Protein AF-A7YM09-F1 (afdb_monomer_lite)

Organism: NCBI:txid59202

Secondary structure (DSSP, 8-state):
-EEEE--TT--TT---EEEE-GGG-B--IIIIIHHHHHHHHH--PPPP-GGG---------HHHHHHHHHTTS-GGG--SEEEEEE-TTSTTHHHHHHHHHHHHHTT--EEEEEES-S--TT-TT----TTSGGGSHHHHHHHHHHT-SEEEEE-TTSS-EEEE-TT-PBPPHHHHHHHHHHHHHHHSTT-EEEE-SSS-HHHHHHHHHTT-EEEE--SSHHHHHHHHHHHT-SEEEETTTEEEETTTTTEE-S--

Sequence (256 aa):
GGIEVTASHNPMDYNGMKLVREGARPISGDTGLRDVQRLAEANDFPPVNDAARGSYRQITLRDAYIDHLLSYISVKNLTPLKLVVNSGNGAAGPVIDAIEARLKALGAPVEFIKIHNTPDGTFPNGIPNPLLPECRDDTRNAVIEHGADMGIAFDGDFDRCFLFDEKGQFIEGYYIVGLLAEAFLEKHPGAKIIHDPRLTWNTEAVVTAAGGTPVMSKTGHAFIKERMRLEDAVYGGEMSAHHYFRDFAYCDSGMI

Foldseek 3Di:
DDKDWAPFQDDLPDIDIFDADPLRAGCDPVNCVVVVVVCVVVVDDDPDDPVPDDDDDDDDCLVVVLVLLCVLDDLVPADQFEEEEEAQLADCLVSVVVNVVVSVVVVRNYHYDYDSRHRDSVRPVGFQDVVDVSNQVVQLVVLQVVLGQKYWYAGRHQLFIWIAGSNSHTDQLLLVLLVVLLSVCVVVPQFEEEEEDPDPPSNCVSQVVSRYHYDYWHDDLNTQLVVCVVRVGQWYGYSSRWIFGVSSSRHGGNSD

Structure (mmCIF, N/CA/C/O backbone):
data_AF-A7YM09-F1
#
_entry.id   AF-A7YM09-F1
#
loop_
_atom_site.group_PDB
_atom_site.id
_atom_site.type_symbol
_atom_site.label_atom_id
_atom_site.label_alt_id
_atom_site.label_comp_id
_atom_site.label_asym_id
_atom_site.label_entity_id
_atom_site.label_seq_id
_atom_site.pdbx_PDB_ins_code
_atom_site.Cartn_x
_atom_site.Cartn_y
_atom_site.Cartn_z
_atom_site.occupancy
_atom_site.B_iso_or_equiv
_atom_site.auth_seq_id
_atom_site.auth_comp_id
_atom_site.auth_asym_id
_atom_site.auth_atom_id
_atom_site.pdbx_PDB_model_num
ATOM 1 N N . GLY A 1 1 ? 1.946 -5.455 -20.027 1.00 94.94 1 GLY A N 1
ATOM 2 C CA . GLY A 1 1 ? 2.492 -5.466 -18.661 1.00 94.94 1 GLY A CA 1
ATOM 3 C C . GLY A 1 1 ? 2.661 -4.046 -18.174 1.00 94.94 1 GLY A C 1
ATOM 4 O O . GLY A 1 1 ? 2.128 -3.142 -18.808 1.00 94.94 1 GLY A O 1
ATOM 5 N N . GLY A 1 2 ? 3.396 -3.865 -17.086 1.00 96.44 2 GLY A N 1
ATOM 6 C CA . GLY A 1 2 ? 3.717 -2.572 -16.489 1.00 96.44 2 GLY A CA 1
ATOM 7 C C . GLY A 1 2 ? 5.084 -2.618 -15.815 1.00 96.44 2 GLY A C 1
ATOM 8 O O . GLY A 1 2 ? 5.574 -3.701 -15.485 1.00 96.44 2 GLY A O 1
ATOM 9 N N . ILE A 1 3 ? 5.698 -1.450 -15.657 1.00 97.25 3 ILE A N 1
ATOM 10 C CA . ILE A 1 3 ? 6.958 -1.267 -14.940 1.00 97.25 3 ILE A CA 1
ATOM 11 C C . ILE A 1 3 ? 6.770 -0.057 -14.034 1.00 97.25 3 ILE A C 1
ATOM 13 O O . ILE A 1 3 ? 6.455 1.020 -14.533 1.00 97.25 3 ILE A O 1
ATOM 17 N N . GLU A 1 4 ? 6.962 -0.249 -12.736 1.00 97.31 4 GLU A N 1
ATOM 18 C CA . GLU A 1 4 ? 7.050 0.838 -11.763 1.00 97.31 4 GLU A CA 1
ATOM 19 C C . GLU A 1 4 ? 8.524 1.150 -11.518 1.00 97.31 4 GLU A C 1
ATOM 21 O O . GLU A 1 4 ? 9.294 0.234 -11.222 1.00 97.31 4 GLU A O 1
ATOM 26 N N . VAL A 1 5 ? 8.927 2.412 -11.664 1.00 97.94 5 VAL A N 1
ATOM 27 C CA . VAL A 1 5 ? 10.302 2.861 -11.398 1.00 97.94 5 VAL A CA 1
ATOM 28 C C . VAL A 1 5 ? 10.336 3.463 -10.001 1.00 97.94 5 VAL A C 1
ATOM 30 O O . VAL A 1 5 ? 9.767 4.525 -9.770 1.00 97.94 5 VAL A O 1
ATOM 33 N N . THR A 1 6 ? 10.982 2.771 -9.070 1.00 97.44 6 THR A N 1
ATOM 34 C CA . THR A 1 6 ? 10.920 3.088 -7.642 1.00 97.44 6 THR A CA 1
ATOM 35 C C . THR A 1 6 ? 12.150 2.556 -6.912 1.00 97.44 6 THR A C 1
ATOM 37 O O . THR A 1 6 ? 12.620 1.446 -7.179 1.00 97.44 6 THR A O 1
ATOM 40 N N . ALA A 1 7 ? 12.655 3.336 -5.954 1.00 95.31 7 ALA A N 1
ATOM 41 C CA . ALA A 1 7 ? 13.650 2.889 -4.979 1.00 95.31 7 ALA A CA 1
ATOM 42 C C . ALA A 1 7 ? 13.005 2.273 -3.719 1.00 95.31 7 ALA A C 1
ATOM 44 O O . ALA A 1 7 ? 13.719 1.741 -2.871 1.00 95.31 7 ALA A O 1
ATOM 45 N N . SER A 1 8 ? 11.673 2.331 -3.599 1.00 91.56 8 SER A N 1
ATOM 46 C CA . SER A 1 8 ? 10.876 2.002 -2.414 1.00 91.56 8 SER A CA 1
ATOM 47 C C . SER A 1 8 ? 11.356 2.738 -1.160 1.00 91.56 8 SER A C 1
ATOM 49 O O . SER A 1 8 ? 10.924 3.855 -0.896 1.00 91.56 8 SER A O 1
ATOM 51 N N . HIS A 1 9 ? 12.294 2.148 -0.424 1.00 91.19 9 HIS A N 1
ATOM 52 C CA . HIS A 1 9 ? 12.880 2.684 0.807 1.00 91.19 9 HIS A CA 1
ATOM 53 C C . HIS A 1 9 ? 14.411 2.513 0.847 1.00 91.19 9 HIS A C 1
ATOM 55 O O . HIS A 1 9 ? 15.021 2.555 1.917 1.00 91.19 9 HIS A O 1
ATOM 61 N N . ASN A 1 10 ? 15.035 2.268 -0.310 1.00 92.88 10 ASN A N 1
ATOM 62 C CA . ASN A 1 10 ? 16.488 2.166 -0.432 1.00 92.88 10 ASN A CA 1
ATOM 63 C C . ASN A 1 10 ? 17.172 3.539 -0.275 1.00 92.88 10 ASN A C 1
ATOM 65 O O . ASN A 1 10 ? 16.515 4.566 -0.448 1.00 92.88 10 ASN A O 1
ATOM 69 N N . PRO A 1 11 ? 18.492 3.566 0.012 1.00 92.44 11 PRO A N 1
ATOM 70 C CA . PRO A 1 11 ? 19.272 4.798 0.138 1.00 92.44 11 PRO A CA 1
ATOM 71 C C . PRO A 1 11 ? 19.197 5.737 -1.079 1.00 92.44 11 PRO A C 1
ATOM 73 O O . PRO A 1 11 ? 18.859 5.324 -2.187 1.00 92.44 11 PRO A O 1
ATOM 76 N N . MET A 1 12 ? 19.581 7.002 -0.872 1.00 93.00 12 MET A N 1
ATOM 77 C CA . MET A 1 12 ? 19.479 8.098 -1.854 1.00 93.00 12 MET A CA 1
ATOM 78 C C . MET A 1 12 ? 20.132 7.826 -3.219 1.00 93.00 12 MET A C 1
ATOM 80 O O . MET A 1 12 ? 19.725 8.407 -4.221 1.00 93.00 12 MET A O 1
ATOM 84 N N . ASP A 1 13 ? 21.166 6.988 -3.266 1.00 95.25 13 ASP A N 1
ATOM 85 C CA . ASP A 1 13 ? 21.930 6.639 -4.467 1.00 95.25 13 ASP A CA 1
ATOM 86 C C . ASP A 1 13 ? 21.391 5.399 -5.208 1.00 95.25 13 ASP A C 1
ATOM 88 O O . ASP A 1 13 ? 21.999 4.943 -6.177 1.00 95.25 13 ASP A O 1
ATOM 92 N N . TYR A 1 14 ? 20.235 4.871 -4.794 1.00 96.38 14 TYR A N 1
ATOM 93 C CA . TYR A 1 14 ? 19.595 3.699 -5.390 1.00 96.38 14 TYR A CA 1
ATOM 94 C C . TYR A 1 14 ? 18.362 4.064 -6.220 1.00 96.38 14 TYR A C 1
ATOM 96 O O . TYR A 1 14 ? 17.667 5.050 -5.989 1.00 96.38 14 TYR A O 1
ATOM 104 N N . ASN A 1 15 ? 18.048 3.196 -7.181 1.00 97.44 15 ASN A N 1
ATOM 105 C CA . ASN A 1 15 ? 16.756 3.139 -7.858 1.00 97.44 15 ASN A CA 1
ATOM 106 C C . ASN A 1 15 ? 16.474 1.685 -8.272 1.00 97.44 15 ASN A C 1
ATOM 108 O O . ASN A 1 15 ? 17.335 0.813 -8.135 1.00 97.44 15 ASN A O 1
ATOM 112 N N . GLY A 1 16 ? 15.276 1.405 -8.767 1.00 96.31 16 GLY A N 1
ATOM 113 C CA . GLY A 1 16 ? 14.850 0.063 -9.122 1.00 96.31 16 GLY A CA 1
ATOM 114 C C . GLY A 1 16 ? 13.640 0.046 -10.044 1.00 96.31 16 GLY A C 1
ATOM 115 O O . GLY A 1 16 ? 13.076 1.076 -10.411 1.00 96.31 16 GLY A O 1
ATOM 116 N N . MET A 1 17 ? 13.259 -1.165 -10.446 1.00 96.75 17 MET A N 1
ATOM 117 C CA . MET A 1 17 ? 12.081 -1.410 -11.268 1.00 96.75 17 MET A CA 1
ATOM 118 C C . MET A 1 17 ? 11.294 -2.599 -10.716 1.00 96.75 17 MET A C 1
ATOM 120 O O . MET A 1 17 ? 11.871 -3.657 -10.460 1.00 96.75 17 MET A O 1
ATOM 124 N N . LYS A 1 18 ? 9.971 -2.458 -10.594 1.00 94.94 18 LYS A N 1
ATOM 125 C CA . LYS A 1 18 ? 9.035 -3.561 -10.317 1.00 94.94 18 LYS A CA 1
ATOM 126 C C . LYS A 1 18 ? 8.279 -3.886 -11.608 1.00 94.94 18 LYS A C 1
ATOM 128 O O . LYS A 1 18 ? 7.614 -3.018 -12.166 1.00 94.94 18 LYS A O 1
ATOM 133 N N . LEU A 1 19 ? 8.392 -5.119 -12.109 1.00 95.69 19 LEU A N 1
ATOM 134 C CA . LEU A 1 19 ? 7.850 -5.519 -13.414 1.00 95.69 19 LEU A CA 1
ATOM 135 C C . LEU A 1 19 ? 6.646 -6.458 -13.265 1.00 95.69 19 LEU A C 1
ATOM 137 O O . LEU A 1 19 ? 6.676 -7.420 -12.493 1.00 95.69 19 LEU A O 1
ATOM 141 N N . VAL A 1 20 ? 5.606 -6.221 -14.067 1.00 96.12 20 VAL A N 1
ATOM 142 C CA . VAL A 1 20 ? 4.401 -7.062 -14.124 1.00 96.12 20 VAL A CA 1
ATOM 143 C C . VAL A 1 20 ? 3.962 -7.357 -15.559 1.00 96.12 20 VAL A C 1
ATOM 145 O O . VAL A 1 20 ? 4.143 -6.549 -16.474 1.00 96.12 20 VAL A O 1
ATOM 148 N N . ARG A 1 21 ? 3.321 -8.510 -15.765 1.00 95.94 21 ARG A N 1
ATOM 149 C CA . ARG A 1 21 ? 2.673 -8.904 -17.029 1.00 95.94 21 ARG A CA 1
ATOM 150 C C . ARG A 1 21 ? 1.147 -8.740 -16.955 1.00 95.94 21 ARG A C 1
ATOM 152 O O . ARG A 1 21 ? 0.650 -7.924 -16.181 1.00 95.94 21 ARG A O 1
ATOM 159 N N . GLU A 1 22 ? 0.395 -9.414 -17.821 1.00 96.94 22 GLU A N 1
ATOM 160 C CA . GLU A 1 22 ? -1.071 -9.378 -17.837 1.00 96.94 22 GLU A CA 1
ATOM 161 C C . GLU A 1 22 ? -1.689 -9.674 -16.460 1.00 96.94 22 GLU A C 1
ATOM 163 O O . GLU A 1 22 ? -1.188 -10.500 -15.694 1.00 96.94 22 GLU A O 1
ATOM 168 N N . GLY A 1 23 ? -2.771 -8.963 -16.122 1.00 95.12 23 GLY A N 1
ATOM 169 C CA . GLY A 1 23 ? -3.442 -9.097 -14.823 1.00 95.12 23 GLY A CA 1
ATOM 170 C C . GLY A 1 23 ? -2.557 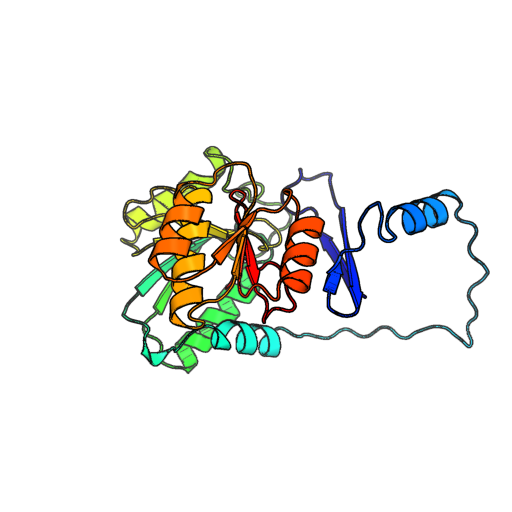-8.752 -13.620 1.00 95.12 23 GLY A C 1
ATOM 171 O O . GLY A 1 23 ? -2.751 -9.336 -12.554 1.00 95.12 23 GLY A O 1
ATOM 172 N N . ALA A 1 24 ? -1.556 -7.883 -13.818 1.00 95.75 24 ALA A N 1
ATOM 173 C CA . ALA A 1 24 ? -0.566 -7.478 -12.819 1.00 95.75 24 ALA A CA 1
ATOM 174 C C . ALA A 1 24 ? 0.192 -8.656 -12.169 1.00 95.75 24 ALA A C 1
ATOM 176 O O . ALA A 1 24 ? 0.646 -8.582 -11.026 1.00 95.75 24 ALA A O 1
ATOM 177 N N . ARG A 1 25 ? 0.338 -9.774 -12.893 1.00 95.81 25 ARG A N 1
ATOM 178 C CA . ARG A 1 25 ? 1.119 -10.922 -12.418 1.00 95.81 25 ARG A CA 1
ATOM 179 C C . ARG A 1 25 ? 2.605 -10.537 -12.338 1.00 95.81 25 ARG A C 1
ATOM 181 O O . ARG A 1 25 ? 3.106 -9.965 -13.310 1.00 95.81 25 ARG A O 1
ATOM 188 N N . PRO A 1 26 ? 3.310 -10.859 -11.241 1.00 93.94 26 PRO A N 1
ATOM 189 C CA . PRO A 1 26 ? 4.734 -10.561 -11.103 1.00 93.94 26 PRO A CA 1
ATOM 190 C C . PRO A 1 26 ? 5.575 -11.182 -12.221 1.00 93.94 26 PRO A C 1
ATOM 192 O O . PRO A 1 26 ? 5.283 -12.289 -12.680 1.00 93.94 26 PRO A O 1
ATOM 195 N N . ILE A 1 27 ? 6.621 -10.466 -12.632 1.00 94.12 27 ILE A N 1
ATOM 196 C CA . ILE A 1 27 ? 7.743 -11.018 -13.394 1.00 94.12 27 ILE A CA 1
ATOM 197 C C . ILE A 1 27 ? 8.912 -11.158 -12.414 1.00 94.12 27 ILE A C 1
ATOM 199 O O . ILE A 1 27 ? 9.551 -10.177 -12.040 1.00 94.12 27 ILE A O 1
ATOM 203 N N . SER A 1 28 ? 9.167 -12.384 -11.974 1.00 90.12 28 SER A N 1
ATOM 204 C CA . SER A 1 28 ? 10.188 -12.751 -10.987 1.00 90.12 28 SER A CA 1
ATOM 205 C C . SER A 1 28 ? 11.306 -13.574 -11.634 1.00 90.12 28 SER A C 1
ATOM 207 O O . SER A 1 28 ? 11.296 -13.821 -12.842 1.00 90.12 28 SER A O 1
ATOM 209 N N . GLY A 1 29 ? 12.303 -13.989 -10.845 1.00 89.62 29 GLY A N 1
ATOM 210 C CA . GLY A 1 29 ? 13.495 -14.681 -11.353 1.00 89.62 29 GLY A CA 1
ATOM 211 C C . GLY A 1 29 ? 13.193 -15.911 -12.218 1.00 89.62 29 GLY A C 1
ATOM 212 O O . GLY A 1 29 ? 13.846 -16.123 -13.233 1.00 89.62 29 GLY A O 1
ATOM 213 N N . ASP A 1 30 ? 12.188 -16.695 -11.850 1.00 87.44 30 ASP A N 1
ATOM 214 C CA . ASP A 1 30 ? 11.732 -17.912 -12.531 1.00 87.44 30 ASP A CA 1
ATOM 215 C C . ASP A 1 30 ? 10.579 -17.687 -13.526 1.00 87.44 30 ASP A C 1
ATOM 217 O O . ASP A 1 30 ? 10.191 -18.613 -14.232 1.00 87.44 30 ASP A O 1
ATOM 221 N N . THR A 1 31 ? 10.051 -16.465 -13.622 1.00 90.06 31 THR A N 1
ATOM 222 C CA . THR A 1 31 ? 8.872 -16.122 -14.441 1.00 90.06 31 THR A CA 1
ATOM 223 C C . THR A 1 31 ? 9.148 -15.025 -15.474 1.00 90.06 31 THR A C 1
ATOM 225 O O . THR A 1 31 ? 8.219 -14.422 -16.011 1.00 90.06 31 THR A O 1
ATOM 228 N N . GLY A 1 32 ? 10.427 -14.783 -15.780 1.00 94.50 32 GLY A N 1
ATOM 229 C CA . GLY A 1 32 ? 10.869 -13.965 -16.915 1.00 94.50 32 GLY A CA 1
ATOM 230 C C . GLY A 1 32 ? 11.923 -12.909 -16.584 1.00 94.50 32 GLY A C 1
ATOM 231 O O . GLY A 1 32 ? 12.570 -12.400 -17.494 1.00 94.50 32 GLY A O 1
ATOM 232 N N . LEU A 1 33 ? 12.174 -12.590 -15.308 1.00 95.62 33 LEU A N 1
ATOM 233 C CA . LEU A 1 33 ? 13.141 -11.540 -14.957 1.00 95.62 33 LEU A CA 1
ATOM 234 C C . LEU A 1 33 ? 14.576 -11.929 -15.344 1.00 95.62 33 LEU A C 1
ATOM 236 O O . LEU A 1 33 ? 15.330 -11.085 -15.818 1.00 95.62 33 LEU A O 1
ATOM 240 N N . ARG A 1 34 ? 14.937 -13.215 -15.227 1.00 96.69 34 ARG A N 1
ATOM 241 C CA . ARG A 1 34 ? 16.225 -13.728 -15.727 1.00 96.69 34 ARG A CA 1
ATOM 242 C C . ARG A 1 34 ? 16.338 -13.659 -17.249 1.00 96.69 34 ARG A C 1
ATOM 244 O O . ARG A 1 34 ? 17.439 -13.516 -17.764 1.00 96.69 34 ARG A O 1
ATOM 251 N N . ASP A 1 35 ? 15.229 -13.739 -17.978 1.00 96.00 35 ASP A N 1
ATOM 252 C CA . ASP A 1 35 ? 15.244 -13.586 -19.436 1.00 96.00 35 ASP A CA 1
ATOM 253 C C . ASP A 1 35 ? 15.480 -12.128 -19.823 1.00 96.00 35 ASP A C 1
ATOM 255 O O . ASP A 1 35 ? 16.323 -11.851 -20.673 1.00 96.00 35 ASP A O 1
ATOM 259 N N . VAL A 1 36 ? 14.811 -11.196 -19.135 1.00 95.56 36 VAL A N 1
ATOM 260 C CA . VAL A 1 36 ? 15.055 -9.752 -19.276 1.00 95.56 36 VAL A CA 1
ATOM 261 C C . VAL A 1 36 ? 16.511 -9.414 -18.952 1.00 95.56 36 VAL A C 1
ATOM 263 O O . VAL A 1 36 ? 17.145 -8.698 -19.723 1.00 95.56 36 VAL A O 1
ATOM 266 N N . GLN A 1 37 ? 17.061 -9.972 -17.868 1.00 96.88 37 GLN A N 1
ATOM 267 C CA . GLN A 1 37 ? 18.472 -9.817 -17.509 1.00 96.88 37 GLN A CA 1
ATOM 268 C C . GLN A 1 37 ? 19.390 -10.284 -18.645 1.00 96.88 37 GLN A C 1
ATOM 270 O O . GLN A 1 37 ? 20.219 -9.507 -19.107 1.00 96.88 37 GLN A O 1
ATOM 275 N N . ARG A 1 38 ? 19.210 -11.516 -19.144 1.00 97.06 38 ARG A N 1
ATOM 276 C CA . ARG A 1 38 ? 20.032 -12.060 -20.238 1.00 97.06 38 ARG A CA 1
ATOM 277 C C . ARG A 1 38 ? 19.968 -11.201 -21.501 1.00 97.06 38 ARG A C 1
ATOM 279 O O . ARG A 1 38 ? 20.991 -11.004 -22.147 1.00 97.06 38 ARG A O 1
ATOM 286 N N . LEU A 1 39 ? 18.785 -10.694 -21.855 1.00 96.12 39 LEU A N 1
ATOM 287 C CA . LEU A 1 39 ? 18.612 -9.807 -23.010 1.00 96.12 39 LEU A CA 1
ATOM 288 C C . LEU A 1 39 ? 19.348 -8.476 -22.820 1.00 96.12 39 LEU A C 1
ATOM 290 O O . LEU A 1 39 ? 20.030 -8.020 -23.734 1.00 96.12 39 LEU A O 1
ATOM 294 N N . ALA A 1 40 ? 19.237 -7.873 -21.636 1.00 96.00 40 ALA A N 1
ATOM 295 C CA . ALA A 1 40 ? 19.920 -6.625 -21.314 1.00 96.00 40 ALA A CA 1
ATOM 296 C C . ALA A 1 40 ? 21.450 -6.789 -21.284 1.00 96.00 40 ALA A C 1
ATOM 298 O O . ALA A 1 40 ? 22.161 -5.931 -21.797 1.00 96.00 40 ALA A O 1
ATOM 299 N N . GLU A 1 41 ? 21.953 -7.895 -20.729 1.00 97.75 41 GLU A N 1
ATOM 300 C CA . GLU A 1 41 ? 23.386 -8.216 -20.674 1.00 97.75 41 GLU A CA 1
ATOM 301 C C . GLU A 1 41 ? 23.974 -8.509 -22.059 1.00 97.75 41 GLU A C 1
ATOM 303 O O . GLU A 1 41 ? 25.092 -8.090 -22.350 1.00 97.75 41 GLU A O 1
ATOM 308 N N . ALA A 1 42 ? 23.226 -9.205 -22.923 1.00 97.81 42 ALA A N 1
ATOM 309 C CA . ALA A 1 42 ? 23.643 -9.452 -24.302 1.00 97.81 42 ALA A CA 1
ATOM 310 C C . ALA A 1 42 ? 23.679 -8.159 -25.129 1.00 97.81 42 ALA A C 1
ATOM 312 O O . ALA A 1 42 ? 24.544 -8.012 -25.991 1.00 97.81 42 ALA A O 1
ATOM 313 N N . ASN A 1 43 ? 22.744 -7.238 -24.863 1.00 95.81 43 ASN A N 1
ATOM 314 C CA . ASN A 1 43 ? 22.597 -5.950 -25.545 1.00 95.81 43 ASN A CA 1
ATOM 315 C C . ASN A 1 43 ? 22.590 -6.058 -27.089 1.00 95.81 43 ASN A C 1
ATOM 317 O O . ASN A 1 43 ? 23.041 -5.157 -27.795 1.00 95.81 43 ASN A O 1
ATOM 321 N N . ASP A 1 44 ? 22.075 -7.174 -27.610 1.00 95.06 44 ASP A N 1
ATOM 322 C CA . ASP A 1 44 ? 21.996 -7.489 -29.039 1.00 95.06 44 ASP A CA 1
ATOM 323 C C . ASP A 1 44 ? 20.565 -7.256 -29.544 1.00 95.06 44 ASP A C 1
ATOM 325 O O . ASP A 1 44 ? 19.777 -8.182 -29.755 1.00 95.06 44 ASP A O 1
ATOM 329 N N . PHE A 1 45 ? 20.184 -5.979 -29.635 1.00 94.19 45 PHE A N 1
ATOM 330 C CA . PHE A 1 45 ? 18.863 -5.571 -30.108 1.00 94.19 45 PHE A CA 1
ATOM 331 C C . PHE A 1 45 ? 18.899 -5.251 -31.609 1.00 94.19 45 PHE A C 1
ATOM 333 O O . PHE A 1 45 ? 19.791 -4.524 -32.058 1.00 94.19 45 PHE A O 1
ATOM 340 N N . PRO A 1 46 ? 17.917 -5.722 -32.404 1.00 92.00 46 PRO A N 1
ATOM 341 C CA . PRO A 1 46 ? 17.843 -5.365 -33.814 1.00 92.00 46 PRO A CA 1
ATOM 342 C C . PRO A 1 46 ? 17.611 -3.853 -33.984 1.00 92.00 46 PRO A C 1
ATOM 344 O O . PRO A 1 46 ? 17.016 -3.217 -33.106 1.00 92.00 46 PRO A O 1
ATOM 347 N N . PRO A 1 47 ? 18.011 -3.265 -35.128 1.00 93.88 47 PRO A N 1
ATOM 348 C CA . PRO A 1 47 ? 17.673 -1.885 -35.450 1.00 93.88 47 PRO A CA 1
ATOM 349 C C . PRO A 1 47 ? 16.167 -1.629 -35.333 1.00 93.88 47 PRO A C 1
ATOM 351 O O . PRO A 1 47 ? 15.345 -2.475 -35.694 1.00 93.88 47 PRO A O 1
ATOM 354 N N . VAL A 1 48 ? 15.805 -0.442 -34.848 1.00 93.38 48 VAL A N 1
ATOM 355 C CA . VAL A 1 48 ? 14.401 -0.047 -34.693 1.00 93.38 48 VAL A CA 1
ATOM 356 C C . VAL A 1 48 ? 13.708 -0.048 -36.058 1.00 93.38 48 VAL A C 1
ATOM 358 O O . VAL A 1 48 ? 14.152 0.616 -36.990 1.00 93.38 48 VAL A O 1
ATOM 361 N N . ASN A 1 49 ? 12.587 -0.762 -36.162 1.00 95.12 49 ASN A N 1
ATOM 362 C CA . ASN A 1 49 ? 11.706 -0.688 -37.323 1.00 95.12 49 ASN A CA 1
ATOM 363 C C . ASN A 1 49 ? 10.748 0.503 -37.171 1.00 95.12 49 ASN A C 1
ATOM 365 O O . ASN A 1 49 ? 9.780 0.429 -36.411 1.00 95.12 49 ASN A O 1
ATOM 369 N N . ASP A 1 50 ? 10.995 1.585 -37.910 1.00 95.00 50 ASP A N 1
ATOM 370 C CA . ASP A 1 50 ? 10.191 2.812 -37.837 1.00 95.00 50 ASP A CA 1
ATOM 371 C C . ASP A 1 50 ? 8.711 2.596 -38.173 1.00 95.00 50 ASP A C 1
ATOM 373 O O . ASP A 1 50 ? 7.850 3.222 -37.556 1.00 95.00 50 ASP A O 1
ATOM 377 N N . ALA A 1 51 ? 8.393 1.661 -39.075 1.00 95.00 51 ALA A N 1
ATOM 378 C CA . ALA A 1 51 ? 7.013 1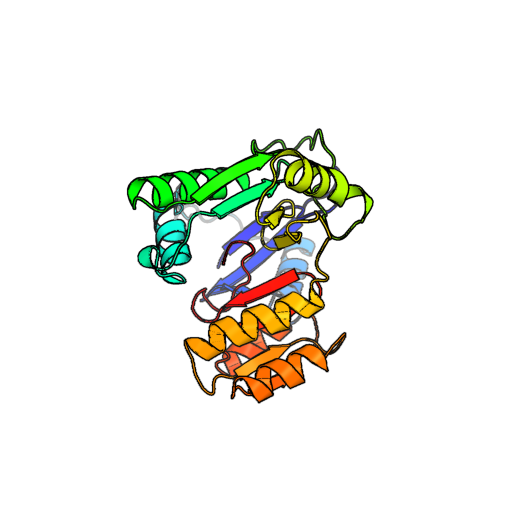.344 -39.444 1.00 95.00 51 ALA A CA 1
ATOM 379 C C . ALA A 1 51 ? 6.248 0.571 -38.351 1.00 95.00 51 ALA A C 1
ATOM 381 O O . ALA A 1 51 ? 5.022 0.505 -38.398 1.00 95.00 51 ALA A O 1
ATOM 382 N N . ALA A 1 52 ? 6.952 -0.010 -37.373 1.00 94.88 52 ALA A N 1
ATOM 383 C CA . ALA A 1 52 ? 6.381 -0.787 -36.269 1.00 94.88 52 ALA A CA 1
ATOM 384 C C . ALA A 1 52 ? 6.576 -0.119 -34.895 1.00 94.88 52 ALA A C 1
ATOM 386 O O . ALA A 1 52 ? 6.340 -0.742 -33.857 1.00 94.88 52 ALA A O 1
ATOM 387 N N . ARG A 1 53 ? 7.030 1.140 -34.862 1.00 94.94 53 ARG A N 1
ATOM 388 C CA . ARG A 1 53 ? 7.276 1.868 -33.615 1.00 94.94 53 ARG A CA 1
ATOM 389 C C . ARG A 1 53 ? 5.956 2.149 -32.888 1.00 94.94 53 ARG A C 1
ATOM 391 O O . ARG A 1 53 ? 4.999 2.641 -33.479 1.00 94.94 53 ARG A O 1
ATOM 398 N N . GLY A 1 54 ? 5.921 1.862 -31.587 1.00 94.38 54 GLY A N 1
ATOM 399 C CA . GLY A 1 54 ? 4.786 2.213 -30.732 1.00 94.38 54 GLY A CA 1
ATOM 400 C C . GLY A 1 54 ? 4.635 3.726 -30.515 1.00 94.38 54 GLY A C 1
ATOM 401 O O . GLY A 1 54 ? 5.511 4.518 -30.860 1.00 94.38 54 GLY A O 1
ATOM 402 N N . SER A 1 55 ? 3.527 4.129 -29.892 1.00 94.94 55 SER A N 1
ATOM 403 C CA . SER A 1 55 ? 3.253 5.518 -29.500 1.00 94.94 55 SER A CA 1
ATOM 404 C C . SER A 1 55 ? 3.425 5.734 -27.995 1.00 94.94 55 SER A C 1
ATOM 406 O O . SER A 1 55 ? 3.132 4.836 -27.205 1.00 94.94 55 SER A O 1
ATOM 408 N N . TYR A 1 56 ? 3.784 6.952 -27.593 1.00 95.94 56 TYR A N 1
ATOM 409 C CA . TYR A 1 56 ? 3.796 7.378 -26.193 1.00 95.94 56 TYR A CA 1
ATOM 410 C C . TYR A 1 56 ? 2.568 8.235 -25.874 1.00 95.94 56 TYR A C 1
ATOM 412 O O . TYR A 1 56 ? 2.199 9.117 -26.648 1.00 95.94 56 TYR A O 1
ATOM 420 N N . ARG A 1 57 ? 1.947 7.987 -24.719 1.00 97.12 57 ARG A N 1
ATOM 421 C CA . ARG A 1 57 ? 0.868 8.813 -24.170 1.00 97.12 57 ARG A CA 1
ATOM 422 C C . ARG A 1 57 ? 1.032 8.943 -22.664 1.00 97.12 57 ARG A C 1
ATOM 424 O O . ARG A 1 57 ? 1.365 7.966 -21.998 1.00 97.12 57 ARG A O 1
ATOM 431 N N . GLN A 1 58 ? 0.735 10.124 -22.141 1.00 97.25 58 GLN A N 1
ATOM 432 C CA . GLN A 1 58 ? 0.582 10.344 -20.708 1.00 97.25 58 GLN A CA 1
ATOM 433 C C . GLN A 1 58 ? -0.895 10.209 -20.355 1.00 97.25 58 GLN A C 1
ATOM 435 O O . GLN A 1 58 ? -1.751 10.798 -21.013 1.00 97.25 58 GLN A O 1
ATOM 440 N N . ILE A 1 59 ? -1.193 9.398 -19.344 1.00 96.31 59 ILE A N 1
ATOM 441 C CA . ILE A 1 59 ? -2.548 9.191 -18.836 1.00 96.31 59 ILE A CA 1
ATOM 442 C C . ILE A 1 59 ? -2.529 9.316 -17.316 1.00 96.31 59 ILE A C 1
ATOM 444 O O . ILE A 1 59 ? -1.536 8.975 -16.678 1.00 96.31 59 ILE A O 1
ATOM 448 N N . THR A 1 60 ? -3.633 9.781 -16.741 1.00 94.88 60 THR A N 1
ATOM 449 C CA . THR A 1 60 ? -3.875 9.738 -15.297 1.00 94.88 60 THR A CA 1
ATOM 450 C C . THR A 1 60 ? -5.003 8.755 -15.021 1.00 94.88 60 THR A C 1
ATOM 452 O O . THR A 1 60 ? -6.020 8.765 -15.712 1.00 94.88 60 THR A O 1
ATOM 455 N N . LEU A 1 61 ? -4.808 7.885 -14.032 1.00 95.75 61 LEU A N 1
ATOM 456 C CA . LEU A 1 61 ? -5.807 6.914 -13.573 1.00 95.75 61 LEU A CA 1
ATOM 457 C C . LEU A 1 61 ? -6.249 7.197 -12.133 1.00 95.75 61 LEU A C 1
ATOM 459 O O . LEU A 1 61 ? -6.905 6.359 -11.524 1.00 95.75 61 LEU A O 1
ATOM 463 N N . ARG A 1 62 ? -5.888 8.369 -11.586 1.00 96.25 62 ARG A N 1
ATOM 464 C CA . ARG A 1 62 ? -6.096 8.690 -10.170 1.00 96.25 62 ARG A CA 1
ATOM 465 C C . ARG A 1 62 ? -7.564 8.589 -9.773 1.00 96.25 62 ARG A C 1
ATOM 467 O O . ARG A 1 62 ? -7.852 7.906 -8.805 1.00 96.25 62 ARG A O 1
ATOM 474 N N . ASP A 1 63 ? -8.482 9.185 -10.530 1.00 97.06 63 ASP A N 1
ATOM 475 C CA . ASP A 1 63 ? -9.905 9.163 -10.163 1.00 97.06 63 ASP A CA 1
ATOM 476 C C . ASP A 1 63 ? -10.478 7.742 -10.149 1.00 97.06 63 ASP A C 1
ATOM 478 O O . ASP A 1 63 ? -11.107 7.355 -9.170 1.00 97.06 63 ASP A O 1
ATOM 482 N N . ALA A 1 64 ? -10.177 6.938 -11.175 1.00 98.00 64 ALA A N 1
ATOM 483 C CA . ALA A 1 64 ? -10.594 5.536 -11.234 1.00 98.00 64 ALA A CA 1
ATOM 484 C C . ALA A 1 64 ? -9.971 4.692 -10.106 1.00 98.00 64 ALA A C 1
ATOM 486 O O . ALA A 1 64 ? -10.614 3.787 -9.579 1.00 98.00 64 ALA A O 1
ATOM 487 N N . TYR A 1 65 ? -8.730 4.998 -9.719 1.00 98.38 65 TYR A N 1
ATOM 488 C CA . TYR A 1 65 ? -8.068 4.371 -8.580 1.00 98.38 65 TYR A CA 1
ATOM 489 C C . TYR A 1 65 ? -8.750 4.742 -7.255 1.00 98.38 65 TYR A C 1
ATOM 491 O O . TYR A 1 65 ? -9.096 3.841 -6.498 1.00 98.38 65 TYR A O 1
ATOM 499 N N . ILE A 1 66 ? -9.029 6.027 -7.004 1.00 98.44 66 ILE A N 1
ATOM 500 C CA . ILE A 1 66 ? -9.750 6.470 -5.798 1.00 98.44 66 ILE A CA 1
ATOM 501 C C . ILE A 1 66 ? -11.161 5.870 -5.739 1.00 98.44 66 ILE A C 1
ATOM 503 O O . ILE A 1 66 ? -11.591 5.429 -4.675 1.00 98.44 66 ILE A O 1
ATOM 507 N N . ASP A 1 67 ? -11.869 5.803 -6.870 1.00 97.75 67 ASP A N 1
ATOM 508 C CA . ASP A 1 67 ? -13.188 5.164 -6.952 1.00 97.75 67 ASP A CA 1
ATOM 509 C C . ASP A 1 67 ? -13.120 3.688 -6.544 1.00 97.75 67 ASP A C 1
ATOM 511 O O . ASP A 1 67 ? -13.979 3.199 -5.808 1.00 97.75 67 ASP A O 1
ATOM 515 N N . HIS A 1 68 ? -12.078 2.981 -6.986 1.00 98.50 68 HIS A N 1
ATOM 516 C CA . HIS A 1 68 ? -11.862 1.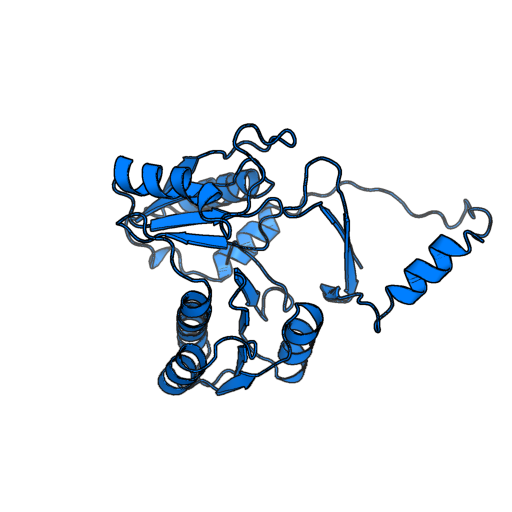590 -6.617 1.00 98.50 68 HIS A CA 1
ATOM 517 C C . HIS A 1 68 ? -11.504 1.431 -5.133 1.00 98.50 68 HIS A C 1
ATOM 519 O O . HIS A 1 68 ? -12.097 0.582 -4.471 1.00 98.50 68 HIS A O 1
ATOM 525 N N . LEU A 1 69 ? -10.621 2.273 -4.582 1.00 98.38 69 LEU A N 1
ATOM 526 C CA . LEU A 1 69 ? -10.294 2.267 -3.149 1.00 98.38 69 LEU A CA 1
ATOM 527 C C . LEU A 1 69 ? -11.545 2.450 -2.283 1.00 98.38 69 LEU A C 1
ATOM 529 O O . LEU A 1 69 ? -11.787 1.686 -1.353 1.00 98.38 69 LEU A O 1
ATOM 533 N N . LEU A 1 70 ? -12.398 3.417 -2.623 1.00 97.75 70 LEU A N 1
ATOM 534 C CA . LEU A 1 70 ? -13.616 3.676 -1.857 1.00 97.75 70 LEU A CA 1
ATOM 535 C C . LEU A 1 70 ? -14.664 2.567 -1.983 1.00 97.75 70 LEU A C 1
ATOM 537 O O . LEU A 1 70 ? -15.539 2.484 -1.127 1.00 97.75 70 LEU A O 1
ATOM 541 N N . SER A 1 71 ? -14.573 1.688 -2.988 1.00 97.31 71 SER A N 1
ATOM 542 C CA . SER A 1 71 ? -15.469 0.529 -3.099 1.00 97.31 71 SER A CA 1
ATOM 543 C C . SER A 1 71 ? -15.288 -0.491 -1.966 1.00 97.31 71 SER A C 1
ATOM 545 O O . SER A 1 71 ? -16.207 -1.261 -1.687 1.00 97.31 71 SER A O 1
ATOM 547 N N . TYR A 1 72 ? -14.148 -0.459 -1.266 1.00 97.50 72 TYR A N 1
ATOM 548 C CA . TYR A 1 72 ? -13.878 -1.330 -0.122 1.00 97.50 72 TYR A CA 1
ATOM 549 C C . TYR A 1 72 ? -14.650 -0.933 1.135 1.00 97.50 72 TYR A C 1
ATOM 551 O O . TYR A 1 72 ? -14.797 -1.761 2.036 1.00 97.50 72 TYR A O 1
ATOM 559 N N . ILE A 1 73 ? -15.172 0.291 1.221 1.00 96.06 73 ILE A N 1
ATOM 560 C CA . ILE A 1 73 ? -15.858 0.791 2.414 1.00 96.06 73 ILE A CA 1
ATOM 561 C C . ILE A 1 73 ? -17.243 1.349 2.088 1.00 96.06 73 ILE A C 1
ATOM 563 O O . ILE A 1 73 ? -17.532 1.815 0.991 1.00 96.06 73 ILE A O 1
ATOM 567 N N . SER A 1 74 ? -18.117 1.352 3.091 1.00 95.50 74 SER A N 1
ATOM 568 C CA . SER A 1 74 ? -19.342 2.148 3.052 1.00 95.50 74 SER A CA 1
ATOM 569 C C . SER A 1 74 ? -19.077 3.461 3.775 1.00 95.50 74 SER A C 1
ATOM 571 O O . SER A 1 74 ? -18.953 3.471 4.997 1.00 95.50 74 SER A O 1
ATOM 573 N N . VAL A 1 75 ? -19.037 4.579 3.044 1.00 94.88 75 VAL A N 1
ATOM 574 C CA . VAL A 1 75 ? -18.817 5.918 3.633 1.00 94.88 75 VAL A CA 1
ATOM 575 C C . VAL A 1 75 ? -19.842 6.249 4.724 1.00 94.88 75 VAL A C 1
ATOM 577 O O . VAL A 1 75 ? -19.526 6.934 5.689 1.00 94.88 75 VAL A O 1
ATOM 580 N N . LYS A 1 76 ? -21.058 5.701 4.624 1.00 94.75 76 LYS A N 1
ATOM 581 C CA . LYS A 1 76 ? -22.118 5.876 5.630 1.00 94.75 76 LYS A CA 1
ATOM 582 C C . LYS A 1 76 ? -21.798 5.231 6.981 1.00 94.75 76 LYS A C 1
ATOM 584 O O . LYS A 1 76 ? -22.431 5.586 7.967 1.00 94.75 76 LYS A O 1
ATOM 589 N N . ASN A 1 77 ? -20.869 4.276 7.011 1.00 95.38 77 ASN A N 1
ATOM 590 C CA . ASN A 1 77 ? -20.458 3.589 8.233 1.00 95.38 77 ASN A CA 1
ATOM 591 C C . ASN A 1 77 ? -19.320 4.333 8.948 1.00 95.38 77 ASN A C 1
ATOM 593 O O . ASN A 1 77 ? -18.948 3.936 10.047 1.00 95.38 77 ASN A O 1
ATOM 597 N N . LEU A 1 78 ? -18.757 5.382 8.336 1.00 96.25 78 LEU A N 1
ATOM 598 C CA . LEU A 1 78 ? -17.694 6.169 8.947 1.00 96.25 78 LEU A CA 1
ATOM 599 C C . LEU A 1 78 ? -18.266 7.055 10.055 1.00 96.25 78 LEU A C 1
ATOM 601 O O . LEU A 1 78 ? -19.205 7.826 9.845 1.00 96.25 78 LEU A O 1
ATOM 605 N N . THR A 1 79 ? -17.673 6.947 11.236 1.00 96.44 79 THR A N 1
ATOM 606 C CA . THR A 1 79 ? -17.900 7.851 12.363 1.00 96.44 79 THR A CA 1
ATOM 607 C C . THR A 1 79 ? -16.940 9.036 12.290 1.00 96.44 79 THR A C 1
ATOM 609 O O . THR A 1 79 ? -15.976 8.978 11.525 1.00 96.44 79 THR A O 1
ATOM 612 N N . PRO A 1 80 ? -17.178 10.111 13.067 1.00 98.00 80 PRO A N 1
ATOM 613 C CA . PRO A 1 80 ? -16.169 11.136 13.296 1.00 98.00 80 PRO A CA 1
ATOM 614 C C . PRO A 1 80 ? -14.817 10.507 13.641 1.00 98.00 80 PRO A C 1
ATOM 616 O O . PRO A 1 80 ? -14.721 9.816 14.652 1.00 98.00 80 PRO A O 1
ATOM 619 N N . LEU A 1 81 ? -13.823 10.702 12.774 1.00 97.75 81 LEU A N 1
ATOM 620 C CA . LEU A 1 81 ? -12.464 10.184 12.928 1.00 97.75 81 LEU A CA 1
ATOM 621 C C . LEU A 1 81 ? -11.460 11.288 12.617 1.00 97.75 81 LEU A C 1
ATOM 623 O O . LEU A 1 81 ? -11.584 11.974 11.601 1.00 97.75 81 LEU A O 1
ATOM 627 N N . LYS A 1 82 ? -10.438 11.416 13.455 1.00 98.75 82 LYS A N 1
ATOM 628 C CA . LYS A 1 82 ? -9.268 12.256 13.226 1.00 98.75 82 LYS A CA 1
ATOM 629 C C . LYS A 1 82 ? -8.054 11.365 13.015 1.00 98.75 82 LYS A C 1
ATOM 631 O O . LYS A 1 82 ? -7.631 10.662 13.928 1.00 98.75 82 LYS A O 1
ATOM 636 N N . LEU A 1 83 ? -7.487 11.410 11.817 1.00 98.81 83 LEU A N 1
ATOM 637 C CA . LEU A 1 83 ? -6.423 10.508 11.390 1.00 98.81 83 LEU A CA 1
ATOM 638 C C . LEU A 1 83 ? -5.153 11.298 11.090 1.00 98.81 83 LEU A C 1
ATOM 640 O O . LEU A 1 83 ? -5.169 12.211 10.264 1.00 98.81 83 LEU A O 1
ATOM 644 N N . VAL A 1 84 ? -4.043 10.933 11.729 1.00 98.94 84 VAL A N 1
ATOM 645 C CA . VAL A 1 84 ? -2.721 11.418 11.314 1.00 98.94 84 VAL A CA 1
ATOM 646 C C . VAL A 1 84 ? -2.261 10.605 10.117 1.00 98.94 84 VAL A C 1
ATOM 648 O O . VAL A 1 84 ? -2.269 9.378 10.163 1.00 98.94 84 VAL A O 1
ATOM 651 N N . VAL A 1 85 ? -1.830 11.284 9.057 1.00 98.81 85 VAL A N 1
ATOM 652 C CA . VAL A 1 85 ? -1.322 10.645 7.842 1.00 98.81 85 VAL A CA 1
ATOM 653 C C . VAL A 1 85 ? 0.063 11.190 7.516 1.00 98.81 85 VAL A C 1
ATOM 655 O O . VAL A 1 85 ? 0.220 12.372 7.211 1.00 98.81 85 VAL A O 1
ATOM 658 N N . ASN A 1 86 ? 1.067 10.320 7.582 1.00 98.75 86 ASN A N 1
ATOM 659 C CA . ASN A 1 86 ? 2.459 10.614 7.272 1.00 98.75 86 ASN A CA 1
ATOM 660 C C . ASN A 1 86 ? 2.850 9.982 5.933 1.00 98.75 86 ASN A C 1
ATOM 662 O O . ASN A 1 86 ? 3.127 8.784 5.852 1.00 98.75 86 ASN A O 1
ATOM 666 N N . SER A 1 87 ? 2.900 10.800 4.883 1.00 98.38 87 SER A N 1
ATOM 667 C CA . SER A 1 87 ? 3.317 10.345 3.548 1.00 98.38 87 SER A CA 1
ATOM 668 C C . SER A 1 87 ? 4.840 10.321 3.376 1.00 98.38 87 SER A C 1
ATOM 670 O O . SER A 1 87 ? 5.317 9.921 2.316 1.00 98.38 87 SER A O 1
ATOM 672 N N . GLY A 1 88 ? 5.606 10.778 4.377 1.00 97.56 88 GLY A N 1
ATOM 673 C CA . GLY A 1 88 ? 7.066 10.669 4.420 1.00 97.56 88 GLY A CA 1
ATOM 674 C C . GLY A 1 88 ? 7.798 11.308 3.237 1.00 97.56 88 GLY A C 1
ATOM 675 O O . GLY A 1 88 ? 8.830 10.803 2.807 1.00 97.56 88 GLY A O 1
ATOM 676 N N . ASN A 1 89 ? 7.227 12.366 2.652 1.00 98.31 89 ASN A N 1
ATOM 677 C CA . ASN A 1 89 ? 7.668 12.994 1.400 1.00 98.31 89 ASN A CA 1
ATOM 678 C C . ASN A 1 89 ? 7.704 12.053 0.179 1.00 98.31 89 ASN A C 1
ATOM 680 O O . ASN A 1 89 ? 8.241 12.419 -0.867 1.00 98.31 89 ASN A O 1
ATOM 684 N N . GLY A 1 90 ? 7.115 10.863 0.294 1.00 97.19 90 GLY A N 1
ATOM 685 C CA . GLY A 1 90 ? 6.977 9.887 -0.775 1.00 97.19 90 GLY A CA 1
ATOM 686 C C . GLY A 1 90 ? 5.775 10.154 -1.678 1.00 97.19 90 GLY A C 1
ATOM 687 O O . GLY A 1 90 ? 5.185 11.237 -1.711 1.00 97.19 90 GLY A O 1
ATOM 688 N N . ALA A 1 91 ? 5.388 9.128 -2.429 1.00 97.50 91 ALA A N 1
ATOM 689 C CA . ALA A 1 91 ? 4.354 9.222 -3.452 1.00 97.50 91 ALA A CA 1
ATOM 690 C C . ALA A 1 91 ? 2.910 9.082 -2.915 1.00 97.50 91 ALA A C 1
ATOM 692 O O . ALA A 1 91 ? 1.966 9.306 -3.674 1.00 97.50 91 ALA A O 1
ATOM 693 N N . ALA A 1 92 ? 2.718 8.790 -1.618 1.00 98.44 92 ALA A N 1
ATOM 694 C CA . ALA A 1 92 ? 1.393 8.684 -0.990 1.00 98.44 92 ALA A CA 1
ATOM 695 C C . ALA A 1 92 ? 0.606 10.008 -0.992 1.00 98.44 92 ALA A C 1
ATOM 697 O O . ALA A 1 92 ? -0.609 10.002 -1.185 1.00 98.44 92 ALA A O 1
ATOM 698 N N . GLY A 1 93 ? 1.270 11.152 -0.806 1.00 98.44 93 GLY A N 1
ATOM 699 C CA . GLY A 1 93 ? 0.592 12.423 -0.521 1.00 98.44 93 GLY A CA 1
ATOM 700 C C . GLY A 1 93 ? -0.481 12.853 -1.529 1.00 98.44 93 GLY A C 1
ATOM 701 O O . GLY A 1 93 ? -1.611 13.134 -1.126 1.00 98.44 93 GLY A O 1
ATOM 702 N N . PRO A 1 94 ? -0.205 12.825 -2.848 1.00 98.25 94 PRO A N 1
ATOM 703 C CA . PRO A 1 94 ? -1.208 13.126 -3.870 1.00 98.25 94 PRO A CA 1
ATOM 704 C C . PRO A 1 94 ? -2.416 12.175 -3.883 1.00 98.25 94 PRO A C 1
ATOM 706 O O . PRO A 1 94 ? -3.481 12.554 -4.373 1.00 98.25 94 PRO A O 1
ATOM 709 N N . VAL A 1 95 ? -2.260 10.937 -3.399 1.00 98.50 95 VAL A N 1
ATOM 710 C CA . VAL A 1 95 ? -3.368 9.983 -3.231 1.00 98.50 95 VAL A CA 1
ATOM 711 C C . VAL A 1 95 ? -4.186 10.359 -1.997 1.00 98.50 95 VAL A C 1
ATOM 713 O O . VAL A 1 95 ? -5.408 10.442 -2.098 1.00 98.50 95 VAL A O 1
ATOM 716 N N . ILE A 1 96 ? -3.529 10.676 -0.877 1.00 98.69 96 ILE A N 1
ATOM 717 C CA . ILE A 1 96 ? -4.183 11.127 0.362 1.00 98.69 96 ILE A CA 1
ATOM 718 C C . ILE A 1 96 ? -5.014 12.391 0.126 1.00 98.69 96 ILE A C 1
ATOM 720 O O . ILE A 1 96 ? -6.176 12.433 0.523 1.00 98.69 96 ILE A O 1
ATOM 724 N N . ASP A 1 97 ? -4.479 13.380 -0.595 1.00 98.69 97 ASP A N 1
ATOM 725 C CA . ASP A 1 97 ? -5.215 14.602 -0.951 1.00 98.69 97 ASP A CA 1
ATOM 726 C C . ASP A 1 97 ? -6.474 14.299 -1.783 1.00 98.69 97 ASP A C 1
ATOM 728 O O . ASP A 1 97 ? -7.523 14.922 -1.604 1.00 98.69 97 ASP A O 1
ATOM 732 N N . ALA A 1 98 ? -6.393 13.320 -2.689 1.00 98.56 98 ALA A N 1
ATOM 733 C CA . ALA A 1 98 ? -7.520 12.920 -3.524 1.00 98.56 98 ALA A CA 1
ATOM 734 C C . ALA A 1 98 ? -8.582 12.130 -2.736 1.00 98.56 98 ALA A C 1
ATOM 736 O O . ALA A 1 98 ? -9.780 12.343 -2.951 1.00 98.56 98 ALA A O 1
ATOM 737 N N . ILE A 1 99 ? -8.164 11.263 -1.805 1.00 98.56 99 ILE A N 1
ATOM 738 C CA . ILE A 1 99 ? -9.062 10.564 -0.872 1.00 98.56 99 ILE A CA 1
ATOM 739 C C . ILE A 1 99 ? -9.773 11.581 0.022 1.00 98.56 99 ILE A C 1
ATOM 741 O O . ILE A 1 99 ? -10.999 11.550 0.111 1.00 98.56 99 ILE A O 1
ATOM 745 N N . GLU A 1 100 ? -9.036 12.517 0.624 1.00 98.56 100 GLU A N 1
ATOM 746 C CA . GLU A 1 100 ? -9.584 13.569 1.487 1.00 98.56 100 GLU A CA 1
ATOM 747 C C . GLU A 1 100 ? -10.649 14.392 0.752 1.00 98.56 100 GLU A C 1
ATOM 749 O O . GLU A 1 100 ? -11.770 14.564 1.239 1.00 98.56 100 GLU A O 1
ATOM 754 N N . ALA A 1 101 ? -10.332 14.849 -0.464 1.00 98.44 101 ALA A N 1
ATOM 755 C CA . ALA A 1 101 ? -11.266 15.598 -1.294 1.00 98.44 101 ALA A CA 1
ATOM 756 C C . ALA A 1 101 ? -12.536 14.789 -1.597 1.00 98.44 101 ALA A C 1
ATOM 758 O O . ALA A 1 101 ? -13.644 15.335 -1.556 1.00 98.44 101 ALA A O 1
ATOM 759 N N . ARG A 1 102 ? -12.399 13.484 -1.870 1.00 98.25 102 ARG A N 1
ATOM 760 C CA . ARG A 1 102 ? -13.536 12.616 -2.182 1.00 98.25 102 ARG A CA 1
ATOM 761 C C . ARG A 1 102 ? -14.400 12.323 -0.958 1.00 98.25 102 ARG A C 1
ATOM 763 O O . ARG A 1 102 ? -15.622 12.410 -1.061 1.00 98.25 102 ARG A O 1
ATOM 770 N N . LEU A 1 103 ? -13.795 12.045 0.193 1.00 98.12 103 LEU A N 1
ATOM 771 C CA . LEU A 1 103 ? -14.497 11.859 1.465 1.00 98.12 103 LEU A CA 1
ATOM 772 C C . LEU A 1 103 ? -15.271 13.124 1.859 1.00 98.12 103 LEU A C 1
ATOM 774 O O . LEU A 1 103 ? -16.457 13.041 2.180 1.00 98.12 103 LEU A O 1
ATOM 778 N N . LYS A 1 104 ? -14.654 14.304 1.720 1.00 97.62 104 LYS A N 1
ATOM 779 C CA . LYS A 1 104 ? -15.313 15.596 1.955 1.00 97.62 104 LYS A CA 1
ATOM 780 C C . LYS A 1 104 ? -16.501 15.824 1.019 1.00 97.62 104 LYS A C 1
ATOM 782 O O . LYS A 1 104 ? -17.557 16.253 1.476 1.00 97.62 104 LYS A O 1
ATOM 787 N N . ALA A 1 105 ? -16.359 15.516 -0.271 1.00 97.94 105 ALA A N 1
ATOM 788 C CA . ALA A 1 105 ? -17.452 15.630 -1.241 1.00 97.94 105 ALA A CA 1
ATOM 789 C C . ALA A 1 105 ? -18.630 14.688 -0.926 1.00 97.94 105 ALA A C 1
ATOM 791 O O . ALA A 1 105 ? -19.777 15.019 -1.220 1.00 97.94 105 ALA A O 1
ATOM 792 N N . LEU A 1 106 ? -18.354 13.540 -0.302 1.00 97.38 106 LEU A N 1
ATOM 793 C CA . LEU A 1 106 ? -19.358 12.576 0.154 1.00 97.38 106 LEU A CA 1
ATOM 794 C C . LEU A 1 106 ? -19.928 12.894 1.548 1.00 97.38 106 LEU A C 1
ATOM 796 O O . LEU A 1 106 ? -20.796 12.164 2.024 1.00 97.38 106 LEU A O 1
ATOM 800 N N . GLY A 1 107 ? -19.466 13.967 2.201 1.00 96.88 107 GLY A N 1
ATOM 801 C CA . GLY A 1 107 ? -19.899 14.347 3.547 1.00 96.88 107 GLY A CA 1
ATOM 802 C C . GLY A 1 107 ? -19.421 13.393 4.645 1.00 96.88 107 GLY A C 1
ATOM 803 O O . GLY A 1 107 ? -20.058 13.312 5.693 1.00 96.88 107 GLY A O 1
ATOM 804 N N . ALA A 1 108 ? -18.334 12.653 4.408 1.00 97.75 108 ALA A N 1
ATOM 805 C CA . ALA A 1 108 ? -17.748 11.767 5.405 1.00 97.75 108 ALA A CA 1
ATOM 806 C C . ALA A 1 108 ? -17.174 12.586 6.578 1.00 97.75 108 ALA A C 1
ATOM 808 O O . ALA A 1 108 ? -16.466 13.569 6.336 1.00 97.75 108 ALA A O 1
ATOM 809 N N . PRO A 1 109 ? -17.420 12.194 7.837 1.00 97.31 109 PRO A N 1
ATOM 810 C CA . PRO A 1 109 ? -16.925 12.916 9.005 1.00 97.31 109 PRO A CA 1
ATOM 811 C C . PRO A 1 109 ? -15.469 12.530 9.332 1.00 97.31 109 PRO A C 1
ATOM 813 O O . PRO A 1 109 ? -15.174 12.099 10.436 1.00 97.31 109 PRO A O 1
ATOM 816 N N . VAL A 1 110 ? -14.548 12.651 8.377 1.00 98.25 110 VAL A N 1
ATOM 817 C CA . VAL A 1 110 ? -13.134 12.295 8.581 1.00 98.25 110 VAL A CA 1
ATOM 818 C C . VAL A 1 110 ? -12.256 13.532 8.433 1.00 98.25 110 VAL A C 1
ATOM 820 O O . VAL A 1 110 ? -12.342 14.248 7.437 1.00 98.25 110 VAL A O 1
ATOM 823 N N . GLU A 1 111 ? -11.414 13.777 9.430 1.00 98.56 111 GLU A N 1
ATOM 824 C CA . GLU A 1 111 ? -10.412 14.838 9.459 1.00 98.56 111 GLU A CA 1
ATOM 825 C C . GLU A 1 111 ? -9.021 14.224 9.281 1.00 98.56 111 GLU A C 1
ATOM 827 O O . GLU A 1 111 ? -8.641 13.315 10.022 1.00 98.56 111 GLU A O 1
ATOM 832 N N . PHE A 1 112 ? -8.246 14.724 8.316 1.00 98.75 112 PHE A N 1
ATOM 833 C CA . PHE A 1 112 ? -6.852 14.323 8.140 1.00 98.75 112 PHE A CA 1
ATOM 834 C C . PHE A 1 112 ? -5.900 15.376 8.704 1.00 98.75 112 PHE A C 1
ATOM 836 O O . PHE A 1 112 ? -5.921 16.543 8.313 1.00 98.75 112 PHE A O 1
ATOM 843 N N . ILE A 1 113 ? -4.989 14.928 9.562 1.00 98.81 113 ILE A N 1
ATOM 844 C CA . ILE A 1 113 ? -3.811 15.674 9.991 1.00 98.81 113 ILE A CA 1
ATOM 845 C C . ILE A 1 113 ? -2.624 15.163 9.175 1.00 98.81 113 ILE A C 1
ATOM 847 O O . ILE A 1 113 ? -2.045 14.116 9.463 1.00 98.81 113 ILE A O 1
ATOM 851 N N . LYS A 1 114 ? -2.290 15.880 8.103 1.00 98.75 114 LYS A N 1
ATOM 852 C CA . LYS A 1 114 ? -1.277 15.443 7.135 1.00 98.75 114 LYS A CA 1
ATOM 853 C C . LYS A 1 114 ? 0.102 15.975 7.518 1.00 98.75 114 LYS A C 1
ATOM 855 O O . LYS A 1 114 ? 0.295 17.189 7.561 1.00 98.75 114 LYS A O 1
ATOM 860 N N . ILE A 1 115 ? 1.067 15.081 7.714 1.00 98.56 115 ILE A N 1
ATOM 861 C CA . ILE A 1 115 ? 2.479 15.419 7.935 1.00 98.56 115 ILE A CA 1
ATOM 862 C C . ILE A 1 115 ? 3.337 14.868 6.792 1.00 98.56 115 ILE A C 1
ATOM 864 O O . ILE A 1 115 ? 3.008 13.850 6.183 1.00 98.56 115 ILE A O 1
ATOM 868 N N . HIS A 1 116 ? 4.402 15.595 6.446 1.00 98.19 116 HIS A N 1
ATOM 869 C CA . HIS A 1 116 ? 5.318 15.257 5.341 1.00 98.19 116 HIS A CA 1
ATOM 870 C C . HIS A 1 116 ? 4.592 14.885 4.034 1.00 98.19 116 HIS A C 1
ATOM 872 O O . HIS A 1 116 ? 4.985 13.967 3.318 1.00 98.19 116 HIS A O 1
ATOM 878 N N . ASN A 1 117 ? 3.486 15.578 3.738 1.00 98.50 117 ASN A N 1
ATOM 879 C CA . ASN A 1 117 ? 2.568 15.168 2.676 1.00 98.50 117 ASN A CA 1
ATOM 880 C C . ASN A 1 117 ? 3.043 15.550 1.271 1.00 98.50 117 ASN A C 1
ATOM 882 O O . ASN A 1 117 ? 2.707 14.884 0.299 1.00 98.50 117 ASN A O 1
ATOM 886 N N . THR A 1 118 ? 3.809 16.631 1.145 1.00 98.44 118 THR A N 1
ATOM 887 C CA . THR A 1 118 ? 4.313 17.089 -0.152 1.00 98.44 118 THR A CA 1
ATOM 888 C C . THR A 1 118 ? 5.438 16.165 -0.627 1.00 98.44 118 THR A C 1
ATOM 890 O O . THR A 1 118 ? 6.426 16.032 0.106 1.00 98.44 118 THR A O 1
ATOM 893 N N . PRO A 1 119 ? 5.334 15.566 -1.832 1.00 98.38 119 PRO A N 1
ATOM 894 C CA . PRO A 1 119 ? 6.409 14.757 -2.389 1.00 98.38 119 PRO A CA 1
ATOM 895 C C . PRO A 1 119 ? 7.695 15.568 -2.550 1.00 98.38 119 PRO A C 1
ATOM 897 O O . PRO A 1 119 ? 7.687 16.632 -3.172 1.00 98.38 119 PRO A O 1
ATOM 900 N N . ASP A 1 120 ? 8.793 15.048 -2.016 1.00 98.12 120 ASP A N 1
ATOM 901 C CA . ASP A 1 120 ? 10.126 15.633 -2.133 1.00 98.12 120 ASP A CA 1
ATOM 902 C C . ASP A 1 120 ? 11.167 14.510 -2.139 1.00 98.12 120 ASP A C 1
ATOM 904 O O . ASP A 1 120 ? 11.475 13.917 -1.106 1.00 98.12 120 ASP A O 1
ATOM 908 N N . GLY A 1 121 ? 11.725 14.231 -3.321 1.00 96.06 121 GLY A N 1
ATOM 909 C CA . GLY A 1 121 ? 12.717 13.172 -3.519 1.00 96.06 121 GLY A CA 1
ATOM 910 C C . GLY A 1 121 ? 14.084 13.452 -2.891 1.00 96.06 121 GLY A C 1
ATOM 911 O O . GLY A 1 121 ? 14.965 12.606 -3.000 1.00 96.06 121 GLY A O 1
ATOM 912 N N . THR A 1 122 ? 14.288 14.615 -2.258 1.00 96.94 122 THR A N 1
ATOM 913 C CA . THR A 1 122 ? 15.451 14.860 -1.390 1.00 96.94 122 THR A CA 1
ATOM 914 C C . THR A 1 122 ? 15.254 14.310 0.024 1.00 96.94 122 THR A C 1
ATOM 916 O O . THR A 1 122 ? 16.228 14.226 0.768 1.00 96.94 122 THR A O 1
ATOM 919 N N . PHE A 1 123 ? 14.020 13.914 0.369 1.00 96.12 123 PHE A N 1
ATOM 920 C CA . PHE A 1 123 ? 13.618 13.366 1.664 1.00 96.12 123 PHE A CA 1
ATOM 921 C C . PHE A 1 123 ? 14.125 14.209 2.849 1.00 96.12 123 PHE A C 1
ATOM 923 O O . PHE A 1 123 ? 14.935 13.733 3.650 1.00 96.12 123 PHE A O 1
ATOM 930 N N . PRO A 1 124 ? 13.649 15.464 2.999 1.00 96.81 124 PRO A N 1
ATOM 931 C CA . PRO A 1 124 ? 14.146 16.392 4.022 1.00 96.81 124 PRO A CA 1
ATOM 932 C C . PRO A 1 124 ? 13.936 15.896 5.461 1.00 96.81 124 PRO A C 1
ATOM 934 O O . PRO A 1 124 ? 14.633 16.350 6.365 1.00 96.81 124 PRO A O 1
ATOM 937 N N . ASN A 1 125 ? 13.012 14.951 5.661 1.00 95.31 125 ASN A N 1
ATOM 938 C CA . ASN A 1 125 ? 12.702 14.324 6.949 1.00 95.31 125 ASN A CA 1
ATOM 939 C C . ASN A 1 125 ? 13.216 12.870 7.036 1.00 95.31 125 ASN A C 1
ATOM 941 O O . ASN A 1 125 ? 12.786 12.102 7.890 1.00 95.31 125 ASN A O 1
ATOM 945 N N . GLY A 1 126 ? 14.136 12.479 6.147 1.00 94.25 126 GLY A N 1
ATOM 946 C CA . GLY A 1 126 ? 14.658 11.117 6.044 1.00 94.25 126 GLY A CA 1
ATOM 947 C C . GLY A 1 126 ? 13.845 10.219 5.108 1.00 94.25 126 GLY A C 1
ATOM 948 O O . GLY A 1 126 ? 12.696 10.498 4.770 1.00 94.25 126 GLY A O 1
ATOM 949 N N . ILE A 1 127 ? 14.478 9.134 4.655 1.00 93.94 127 ILE A N 1
ATOM 950 C CA . ILE A 1 127 ? 13.855 8.159 3.753 1.00 93.94 127 ILE A CA 1
ATOM 951 C C . ILE A 1 127 ? 12.721 7.449 4.508 1.00 93.94 127 ILE A C 1
ATOM 953 O O . ILE A 1 127 ? 12.963 6.913 5.594 1.00 93.94 127 ILE A O 1
ATOM 957 N N . PRO A 1 128 ? 11.497 7.405 3.958 1.00 90.62 128 PRO A N 1
ATOM 958 C CA . PRO A 1 128 ? 10.346 6.853 4.657 1.00 90.62 128 PRO A CA 1
ATOM 959 C C . PRO A 1 128 ? 10.450 5.332 4.792 1.00 90.62 128 PRO A C 1
ATOM 961 O O . PRO A 1 128 ? 10.210 4.577 3.848 1.00 90.62 128 PRO A O 1
ATOM 964 N N . ASN A 1 129 ? 10.795 4.874 5.996 1.00 94.56 129 ASN A N 1
ATOM 965 C CA . ASN A 1 129 ? 10.772 3.460 6.358 1.00 94.56 129 ASN A CA 1
ATOM 966 C C . ASN A 1 129 ? 10.282 3.251 7.803 1.00 94.56 129 ASN A C 1
ATOM 968 O O . ASN A 1 129 ? 11.087 2.948 8.683 1.00 94.56 129 ASN A O 1
ATOM 972 N N . PRO A 1 130 ? 8.970 3.367 8.077 1.00 90.69 130 PRO A N 1
ATOM 973 C CA . PRO A 1 130 ? 8.435 3.258 9.440 1.00 90.69 130 PRO A CA 1
ATOM 974 C C . PRO A 1 130 ? 8.631 1.890 10.129 1.00 90.69 130 PRO A C 1
ATOM 976 O O . PRO A 1 130 ? 8.370 1.763 11.328 1.00 90.69 130 PRO A O 1
ATOM 979 N N . LEU A 1 131 ? 9.145 0.864 9.428 1.00 87.94 131 LEU A N 1
ATOM 980 C CA . LEU A 1 131 ? 9.667 -0.346 10.082 1.00 87.94 131 LEU A CA 1
ATOM 981 C C . LEU A 1 131 ? 10.850 -0.040 11.005 1.00 87.94 131 LEU A C 1
ATOM 983 O O . LEU A 1 131 ? 11.035 -0.749 11.993 1.00 87.94 131 LEU A O 1
ATOM 987 N N . LEU A 1 132 ? 11.632 0.995 10.712 1.00 89.19 132 LEU A N 1
ATOM 988 C CA . LEU A 1 132 ? 12.748 1.433 11.538 1.00 89.19 132 LEU A CA 1
ATOM 989 C C . LEU A 1 132 ? 12.229 2.306 12.690 1.00 89.19 132 LEU A C 1
ATOM 991 O O . LEU A 1 132 ? 11.519 3.276 12.419 1.00 89.19 132 LEU A O 1
ATOM 995 N N . PRO A 1 133 ? 12.537 1.987 13.964 1.00 93.62 133 PRO A N 1
ATOM 996 C CA . PRO A 1 133 ? 12.082 2.765 15.117 1.00 93.62 133 PRO A CA 1
ATOM 997 C C . PRO A 1 133 ? 12.352 4.271 15.014 1.00 93.62 133 PRO A C 1
ATOM 999 O O . PRO A 1 133 ? 11.494 5.067 15.382 1.00 93.62 133 PRO A O 1
ATOM 1002 N N . GLU A 1 134 ? 13.496 4.661 14.460 1.00 91.06 134 GLU A N 1
ATOM 1003 C CA . GLU A 1 134 ? 13.903 6.052 14.247 1.00 91.06 134 GLU A CA 1
ATOM 1004 C C . GLU A 1 134 ? 13.017 6.823 13.254 1.00 91.06 134 GLU A C 1
ATOM 1006 O O . GLU A 1 134 ? 12.975 8.046 13.303 1.00 91.06 134 GLU A O 1
ATOM 1011 N N . CYS A 1 135 ? 12.263 6.133 12.392 1.00 93.06 135 CYS A N 1
ATOM 1012 C CA . CYS A 1 135 ? 11.338 6.744 11.432 1.00 93.06 135 CYS A CA 1
ATOM 1013 C C . CYS A 1 135 ? 9.901 6.873 11.976 1.00 93.06 135 CYS A C 1
ATOM 1015 O O . CYS A 1 135 ? 8.983 7.198 11.221 1.00 93.06 135 CYS A O 1
ATOM 1017 N N . ARG A 1 136 ? 9.665 6.552 13.256 1.00 96.94 136 ARG A N 1
ATOM 1018 C CA . ARG A 1 136 ? 8.313 6.456 13.842 1.00 96.94 136 ARG A CA 1
ATOM 1019 C C . ARG A 1 136 ? 7.895 7.681 14.646 1.00 96.94 136 ARG A C 1
ATOM 1021 O O . ARG A 1 136 ? 6.695 7.900 14.820 1.00 96.94 136 ARG A O 1
ATOM 1028 N N . ASP A 1 137 ? 8.860 8.448 15.148 1.00 97.50 137 ASP A N 1
ATOM 1029 C CA . ASP A 1 137 ? 8.601 9.495 16.137 1.00 97.50 137 ASP A CA 1
ATOM 1030 C C . ASP A 1 137 ? 7.708 10.613 15.597 1.00 97.50 137 ASP A C 1
ATOM 1032 O O . ASP A 1 137 ? 6.809 11.045 16.312 1.00 97.50 137 ASP A O 1
ATOM 1036 N N . ASP A 1 138 ? 7.858 11.024 14.338 1.00 98.00 138 ASP A N 1
ATOM 1037 C CA . ASP A 1 138 ? 7.036 12.104 13.776 1.00 98.00 138 ASP A CA 1
ATOM 1038 C C . ASP A 1 138 ? 5.547 11.736 13.727 1.00 98.00 138 ASP A C 1
ATOM 1040 O O . ASP A 1 138 ? 4.694 12.518 14.150 1.00 98.00 138 ASP A O 1
ATOM 1044 N N . THR A 1 139 ? 5.222 10.513 13.292 1.00 98.69 139 THR A N 1
ATOM 1045 C CA . THR A 1 139 ? 3.834 10.022 13.289 1.00 98.69 139 THR A CA 1
ATOM 1046 C C . THR A 1 139 ? 3.304 9.888 14.713 1.00 98.69 139 THR A C 1
ATOM 1048 O O . THR A 1 139 ? 2.206 10.356 15.009 1.00 98.69 139 THR A O 1
ATOM 1051 N N . ARG A 1 140 ? 4.094 9.291 15.615 1.00 98.62 140 ARG A N 1
ATOM 1052 C CA . ARG A 1 140 ? 3.734 9.128 17.030 1.00 98.62 140 ARG A CA 1
ATOM 1053 C C . ARG A 1 140 ? 3.451 10.471 17.705 1.00 98.62 140 ARG A C 1
ATOM 1055 O O . ARG A 1 140 ? 2.443 10.608 18.394 1.00 98.62 140 ARG A O 1
ATOM 1062 N N . ASN A 1 141 ? 4.335 11.446 17.522 1.00 98.69 141 ASN A N 1
ATOM 1063 C CA . ASN A 1 141 ? 4.231 12.760 18.146 1.00 98.69 141 ASN A CA 1
ATOM 1064 C C . ASN A 1 141 ? 3.007 13.511 17.624 1.00 98.69 141 ASN A C 1
ATOM 1066 O O . ASN A 1 141 ? 2.249 14.038 18.432 1.00 98.69 141 ASN A O 1
ATOM 1070 N N . ALA A 1 142 ? 2.755 13.475 16.312 1.00 98.81 142 ALA A N 1
ATOM 1071 C CA . ALA A 1 142 ? 1.566 14.085 15.726 1.00 98.81 142 ALA A CA 1
ATOM 1072 C C . ALA A 1 142 ? 0.266 13.449 16.249 1.00 98.81 142 ALA A C 1
ATOM 1074 O O . ALA A 1 142 ? -0.692 14.164 16.541 1.00 98.81 142 ALA A O 1
ATOM 1075 N N . VAL A 1 143 ? 0.220 12.121 16.428 1.00 98.88 143 VAL A N 1
ATOM 1076 C CA . VAL A 1 143 ? -0.959 11.454 17.014 1.00 98.88 143 VAL A CA 1
ATOM 1077 C C . VAL A 1 143 ? -1.249 11.988 18.416 1.00 98.88 143 VAL A C 1
ATOM 1079 O O . VAL A 1 143 ? -2.383 12.372 18.705 1.00 98.88 143 VAL A O 1
ATOM 1082 N N . ILE A 1 144 ? -0.219 12.068 19.262 1.00 98.81 144 ILE A N 1
ATOM 1083 C CA . ILE A 1 144 ? -0.340 12.540 20.647 1.00 98.81 144 ILE A CA 1
ATOM 1084 C C . ILE A 1 144 ? -0.701 14.032 20.694 1.00 98.81 144 ILE A C 1
ATOM 1086 O O . ILE A 1 144 ? -1.590 14.422 21.447 1.00 98.81 144 ILE A O 1
ATOM 1090 N N . GLU A 1 145 ? -0.032 14.863 19.892 1.00 98.75 145 GLU A N 1
ATOM 1091 C CA . GLU A 1 145 ? -0.235 16.315 19.846 1.00 98.75 145 GLU A CA 1
ATOM 1092 C C . GLU A 1 145 ? -1.664 16.680 19.435 1.00 98.75 145 GLU A C 1
ATOM 1094 O O . GLU A 1 145 ? -2.293 17.546 20.046 1.00 98.75 145 GLU A O 1
ATOM 1099 N N . HIS A 1 146 ? -2.199 16.000 18.421 1.00 98.69 146 HIS A N 1
ATOM 1100 C CA . HIS A 1 146 ? -3.514 16.311 17.866 1.00 98.69 146 HIS A CA 1
ATOM 1101 C C . HIS A 1 146 ? -4.664 15.535 18.520 1.00 98.69 146 HIS A C 1
ATOM 1103 O O . HIS A 1 146 ? -5.831 15.792 18.188 1.00 98.69 146 HIS A O 1
ATOM 1109 N N . GLY A 1 147 ? -4.354 14.608 19.436 1.00 98.50 147 GLY A N 1
ATOM 1110 C CA . GLY A 1 147 ? -5.322 13.671 20.005 1.00 98.50 147 GLY A CA 1
ATOM 1111 C C . GLY A 1 147 ? -6.070 12.933 18.897 1.00 98.50 147 GLY A C 1
ATOM 1112 O O . GLY A 1 147 ? -7.297 13.002 18.839 1.00 98.50 147 GLY A O 1
ATOM 1113 N N . ALA A 1 148 ? -5.321 12.368 17.948 1.00 98.81 148 ALA A N 1
ATOM 1114 C CA . ALA A 1 148 ? -5.868 11.630 16.815 1.00 98.81 148 ALA A CA 1
ATOM 1115 C C . ALA A 1 148 ? -6.290 10.214 17.234 1.00 98.81 148 ALA A C 1
ATOM 1117 O O . ALA A 1 148 ? -5.688 9.624 18.128 1.00 98.81 148 ALA A O 1
ATOM 1118 N N . ASP A 1 149 ? -7.301 9.663 16.563 1.00 98.75 149 ASP A N 1
ATOM 1119 C CA . ASP A 1 149 ? -7.816 8.318 16.841 1.00 98.75 149 ASP A CA 1
ATOM 1120 C C . ASP A 1 149 ? -6.821 7.227 16.419 1.00 98.75 149 ASP A C 1
ATOM 1122 O O . ASP A 1 149 ? -6.775 6.157 17.016 1.00 98.75 149 ASP A O 1
ATOM 1126 N N . MET A 1 150 ? -6.017 7.500 15.387 1.00 98.38 150 MET A N 1
ATOM 1127 C CA . MET A 1 150 ? -4.905 6.653 14.953 1.00 98.38 150 MET A CA 1
ATOM 1128 C C . MET A 1 150 ? -3.950 7.422 14.031 1.00 98.38 150 MET A C 1
ATOM 1130 O O . MET A 1 150 ? -4.293 8.468 13.464 1.00 98.38 150 MET A O 1
ATOM 1134 N N . GLY A 1 151 ? -2.753 6.870 13.850 1.00 98.75 151 GLY A N 1
ATOM 1135 C CA . GLY A 1 151 ? -1.772 7.323 12.868 1.00 98.75 151 GLY A CA 1
ATOM 1136 C C . GLY A 1 151 ? -1.544 6.297 11.763 1.00 98.75 151 GLY A C 1
ATOM 1137 O O . GLY A 1 151 ? -1.570 5.090 12.001 1.00 98.75 151 GLY A O 1
ATOM 1138 N N . ILE A 1 152 ? -1.287 6.789 10.556 1.00 98.81 152 ILE A N 1
ATOM 1139 C CA . ILE A 1 152 ? -0.976 6.001 9.365 1.00 98.81 152 ILE A CA 1
ATOM 1140 C C . ILE A 1 152 ? 0.297 6.581 8.756 1.00 98.81 152 ILE A C 1
ATOM 1142 O O . ILE A 1 152 ? 0.366 7.779 8.490 1.00 98.81 152 ILE A O 1
ATOM 1146 N N . ALA A 1 153 ? 1.303 5.747 8.523 1.00 98.62 153 ALA A N 1
ATOM 1147 C CA . ALA A 1 153 ? 2.506 6.124 7.793 1.00 98.62 153 ALA A CA 1
ATOM 1148 C C . ALA A 1 153 ? 2.727 5.198 6.596 1.00 98.62 153 ALA A C 1
ATOM 1150 O O . ALA A 1 153 ? 2.285 4.051 6.611 1.00 98.62 153 ALA A O 1
ATOM 1151 N N . PHE A 1 154 ? 3.436 5.689 5.586 1.00 98.56 154 PHE A N 1
ATOM 1152 C CA . PHE A 1 154 ? 3.754 4.952 4.364 1.00 98.56 154 PHE A CA 1
ATOM 1153 C C . PHE A 1 154 ? 5.261 4.900 4.132 1.00 98.56 154 PHE A C 1
ATOM 1155 O O . PHE A 1 154 ? 6.015 5.697 4.694 1.00 98.56 154 PHE A O 1
ATOM 1162 N N . ASP A 1 155 ? 5.701 3.964 3.298 1.00 97.12 155 ASP A N 1
ATOM 1163 C CA . ASP A 1 155 ? 7.015 4.042 2.669 1.00 97.12 155 ASP A CA 1
ATOM 1164 C C . ASP A 1 155 ? 6.981 4.861 1.365 1.00 97.12 155 ASP A C 1
ATOM 1166 O O . ASP A 1 155 ? 5.960 5.450 1.002 1.00 97.12 155 ASP A O 1
ATOM 1170 N N . GLY A 1 156 ? 8.122 4.961 0.675 1.00 96.56 156 GLY A N 1
ATOM 1171 C CA . GLY A 1 156 ? 8.314 5.928 -0.410 1.00 96.56 156 GLY A CA 1
ATOM 1172 C C . GLY A 1 156 ? 7.367 5.746 -1.596 1.00 96.56 156 GLY A C 1
ATOM 1173 O O . GLY A 1 156 ? 6.913 6.738 -2.168 1.00 96.56 156 GLY A O 1
ATOM 1174 N N . ASP A 1 157 ? 7.033 4.503 -1.937 1.00 97.25 157 ASP A N 1
ATOM 1175 C CA . ASP A 1 157 ? 6.086 4.138 -2.994 1.00 97.25 157 ASP A CA 1
ATOM 1176 C C . ASP A 1 157 ? 4.750 3.592 -2.480 1.00 97.25 157 ASP A C 1
ATOM 1178 O O . ASP A 1 157 ? 3.935 3.144 -3.284 1.00 97.25 157 ASP A O 1
ATOM 1182 N N . PHE A 1 158 ? 4.501 3.721 -1.172 1.00 97.88 158 PHE A N 1
ATOM 1183 C CA . PHE A 1 158 ? 3.214 3.540 -0.493 1.00 97.88 158 PHE A CA 1
ATOM 1184 C C . PHE A 1 158 ? 2.495 2.204 -0.747 1.00 97.88 158 PHE A C 1
ATOM 1186 O O . PHE A 1 158 ? 1.277 2.101 -0.561 1.00 97.88 158 PHE A O 1
ATOM 1193 N N . ASP A 1 159 ? 3.227 1.158 -1.132 1.00 97.31 159 ASP A N 1
ATOM 1194 C CA . ASP A 1 159 ? 2.685 -0.203 -1.181 1.00 97.31 159 ASP A CA 1
ATOM 1195 C C . ASP A 1 159 ? 2.606 -0.841 0.214 1.00 97.31 159 ASP A C 1
ATOM 1197 O O . ASP A 1 159 ? 1.845 -1.793 0.407 1.00 97.31 159 ASP A O 1
ATOM 1201 N N . ARG A 1 160 ? 3.297 -0.253 1.201 1.00 97.69 160 ARG A N 1
ATOM 1202 C CA . ARG A 1 160 ? 3.201 -0.593 2.623 1.00 97.69 160 ARG A CA 1
ATOM 1203 C C . ARG A 1 160 ? 2.600 0.547 3.434 1.00 97.69 160 ARG A C 1
ATOM 1205 O O . ARG A 1 160 ? 2.938 1.716 3.242 1.00 97.69 160 ARG A O 1
ATOM 1212 N N . CYS A 1 161 ? 1.769 0.187 4.407 1.00 97.94 161 CYS A N 1
ATOM 1213 C CA . CYS A 1 161 ? 1.253 1.108 5.412 1.00 97.94 161 CYS A CA 1
ATOM 1214 C C . CYS A 1 161 ? 1.554 0.618 6.831 1.00 97.94 161 CYS A C 1
ATOM 1216 O O . CYS A 1 161 ? 1.709 -0.574 7.096 1.00 97.94 161 CYS A O 1
ATOM 1218 N N . PHE A 1 162 ? 1.667 1.567 7.752 1.00 98.50 1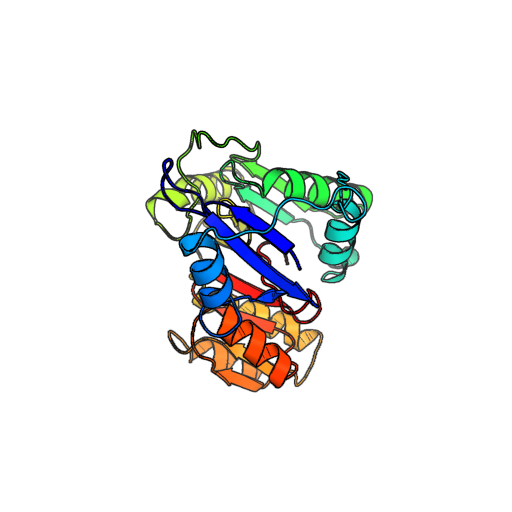62 PHE A N 1
ATOM 1219 C CA . PHE A 1 162 ? 2.101 1.344 9.123 1.00 98.50 162 PHE A CA 1
ATOM 1220 C C . PHE A 1 162 ? 1.163 2.067 10.071 1.00 98.50 162 PHE A C 1
ATOM 1222 O O . PHE A 1 162 ? 0.911 3.259 9.896 1.00 98.50 162 PHE A O 1
ATOM 1229 N N . LEU A 1 163 ? 0.651 1.348 11.066 1.00 98.62 163 LEU A N 1
ATOM 1230 C CA . LEU A 1 163 ? -0.431 1.834 11.914 1.00 98.62 163 LEU A CA 1
ATOM 1231 C C . LEU A 1 163 ? 0.066 2.164 13.320 1.00 98.62 163 LEU A C 1
ATOM 1233 O O . LEU A 1 163 ? 0.917 1.469 13.879 1.00 98.62 163 LEU A O 1
ATOM 1237 N N . PHE A 1 164 ? -0.494 3.230 13.879 1.00 98.75 164 PHE A N 1
ATOM 1238 C CA . PHE A 1 164 ? -0.238 3.715 15.226 1.00 98.75 164 PHE A CA 1
ATOM 1239 C C . PHE A 1 164 ? -1.569 3.867 15.961 1.00 98.75 164 PHE A C 1
ATOM 1241 O O . PHE A 1 164 ? -2.511 4.411 15.385 1.00 98.75 164 PHE A O 1
ATOM 1248 N N . ASP A 1 165 ? -1.650 3.404 17.207 1.00 98.75 165 ASP A N 1
ATOM 1249 C CA . ASP A 1 165 ? -2.845 3.593 18.042 1.00 98.75 165 ASP A CA 1
ATOM 1250 C C . ASP A 1 165 ? -2.993 5.040 18.542 1.00 98.75 165 ASP A C 1
ATOM 1252 O O . ASP A 1 165 ? -2.130 5.888 18.303 1.00 98.75 165 ASP A O 1
ATOM 1256 N N . GLU A 1 166 ? -4.067 5.326 19.279 1.00 98.56 166 GLU A N 1
ATOM 1257 C CA . GLU A 1 166 ? -4.392 6.650 19.825 1.00 98.56 166 GLU A CA 1
ATOM 1258 C C . GLU A 1 166 ? -3.363 7.170 20.846 1.00 98.56 166 GLU A C 1
ATOM 1260 O O . GLU A 1 166 ? -3.329 8.354 21.183 1.00 98.56 166 GLU A O 1
ATOM 1265 N N . LYS A 1 167 ? -2.498 6.287 21.357 1.00 98.62 167 LYS A N 1
ATOM 1266 C CA . LYS A 1 167 ? -1.389 6.605 22.272 1.00 98.62 167 LYS A CA 1
ATOM 1267 C C . LYS A 1 167 ? -0.060 6.733 21.526 1.00 98.62 167 LYS A C 1
ATOM 1269 O O . LYS A 1 167 ? 1.004 6.791 22.159 1.00 98.62 167 LYS A O 1
ATOM 1274 N N . GLY A 1 168 ? -0.101 6.745 20.194 1.00 98.19 168 GLY A N 1
ATOM 1275 C CA . GLY A 1 168 ? 1.059 6.816 19.318 1.00 98.19 168 GLY A CA 1
ATOM 1276 C C . GLY A 1 168 ? 1.938 5.564 19.367 1.00 98.19 168 GLY A C 1
ATOM 1277 O O . GLY A 1 168 ? 3.124 5.648 19.044 1.00 98.19 168 GLY A O 1
ATOM 1278 N N . GLN A 1 169 ? 1.416 4.415 19.809 1.00 98.31 169 GLN A N 1
ATOM 1279 C CA . GLN A 1 169 ? 2.157 3.155 19.795 1.00 98.31 169 GLN A CA 1
ATOM 1280 C C . GLN A 1 169 ? 2.103 2.538 18.405 1.00 98.31 169 GLN A C 1
ATOM 1282 O O . GLN A 1 169 ? 1.030 2.350 17.839 1.00 98.31 169 GLN A O 1
ATOM 1287 N N . PHE A 1 170 ? 3.270 2.188 17.872 1.00 98.44 170 PHE A N 1
ATOM 1288 C CA . PHE A 1 170 ? 3.371 1.442 16.624 1.00 98.44 170 PHE A CA 1
ATOM 1289 C C . PHE A 1 170 ? 2.783 0.036 16.789 1.00 98.44 170 PHE A C 1
ATOM 1291 O O . PHE A 1 170 ? 3.164 -0.694 17.709 1.00 98.44 170 PHE A O 1
ATOM 1298 N N . ILE A 1 171 ? 1.905 -0.357 15.870 1.00 98.19 171 ILE A N 1
ATOM 1299 C CA . ILE A 1 171 ? 1.309 -1.688 15.842 1.00 98.19 171 ILE A CA 1
ATOM 1300 C C . ILE A 1 171 ? 2.134 -2.591 14.932 1.00 98.19 171 ILE A C 1
ATOM 1302 O O . ILE A 1 171 ? 2.285 -2.335 13.739 1.00 98.19 171 ILE A O 1
ATOM 1306 N N . GLU A 1 172 ? 2.660 -3.673 15.503 1.00 97.06 172 GLU A N 1
ATOM 1307 C CA . GLU A 1 172 ? 3.437 -4.661 14.757 1.00 97.06 172 GLU A CA 1
ATOM 1308 C C . GLU A 1 172 ? 2.605 -5.257 13.610 1.00 97.06 172 GLU A C 1
ATOM 1310 O O . GLU A 1 172 ? 1.482 -5.728 13.823 1.00 97.06 172 GLU A O 1
ATOM 1315 N N . GLY A 1 173 ? 3.176 -5.287 12.399 1.00 96.50 173 GLY A N 1
ATOM 1316 C CA . GLY A 1 173 ? 2.466 -5.677 11.173 1.00 96.50 173 GLY A CA 1
ATOM 1317 C C . GLY A 1 173 ? 1.879 -7.090 11.219 1.00 96.50 173 GLY A C 1
ATOM 1318 O O . GLY A 1 173 ? 0.890 -7.379 10.548 1.00 96.50 173 GLY A O 1
ATOM 1319 N N . TYR A 1 174 ? 2.419 -7.960 12.077 1.00 97.56 174 TYR A N 1
ATOM 1320 C CA . TYR A 1 174 ? 1.849 -9.274 12.371 1.00 97.56 174 TYR A CA 1
ATOM 1321 C C . TYR A 1 174 ? 0.379 -9.216 12.821 1.00 97.56 174 TYR A C 1
ATOM 1323 O O . TYR A 1 174 ? -0.445 -9.995 12.337 1.00 97.56 174 TYR A O 1
ATOM 1331 N N . TYR A 1 175 ? 0.020 -8.290 13.714 1.00 98.38 175 TYR A N 1
ATOM 1332 C CA . TYR A 1 175 ? -1.353 -8.188 14.218 1.00 98.38 175 TYR A CA 1
ATOM 1333 C C . TYR A 1 175 ? -2.306 -7.605 13.170 1.00 98.38 175 TYR A C 1
ATOM 1335 O O . TYR A 1 175 ? -3.480 -7.975 13.139 1.00 98.38 175 TYR A O 1
ATOM 1343 N N . ILE A 1 176 ? -1.788 -6.773 12.261 1.00 98.38 176 ILE A N 1
ATOM 1344 C CA . ILE A 1 176 ? -2.566 -6.182 11.166 1.00 98.38 176 ILE A CA 1
ATOM 1345 C C . ILE A 1 176 ? -3.039 -7.248 10.173 1.00 98.38 176 ILE A C 1
ATOM 1347 O O . ILE A 1 176 ? -4.154 -7.156 9.666 1.00 98.38 176 ILE A O 1
ATOM 1351 N N . VAL A 1 177 ? -2.259 -8.317 9.965 1.00 98.62 177 VAL A N 1
ATOM 1352 C CA . VAL A 1 177 ? -2.695 -9.458 9.141 1.00 98.62 177 VAL A CA 1
ATOM 1353 C C . VAL A 1 177 ? -3.974 -10.090 9.695 1.00 98.62 177 VAL A C 1
ATOM 1355 O O . VAL A 1 177 ? -4.892 -10.374 8.932 1.00 98.62 177 VAL A O 1
ATOM 1358 N N . GLY A 1 178 ? -4.052 -10.306 11.012 1.00 98.56 178 GLY A N 1
ATOM 1359 C CA . GLY A 1 178 ? -5.254 -10.849 11.653 1.00 98.56 178 GLY A CA 1
ATOM 1360 C C . GLY A 1 178 ? -6.445 -9.894 11.553 1.00 98.56 178 GLY A C 1
ATOM 1361 O O . GLY A 1 178 ? -7.524 -10.313 11.143 1.00 98.56 178 GLY A O 1
ATOM 1362 N N . LEU A 1 179 ? -6.222 -8.610 11.854 1.00 98.56 179 LEU A N 1
ATOM 1363 C CA . LEU A 1 179 ? -7.249 -7.563 11.803 1.00 98.56 179 LEU A CA 1
ATOM 1364 C C . LEU A 1 179 ? -7.885 -7.439 10.410 1.00 98.56 179 LEU A C 1
ATOM 1366 O O . LEU A 1 179 ? -9.105 -7.470 10.271 1.00 98.56 179 LEU A O 1
ATOM 1370 N N . LEU A 1 180 ? -7.062 -7.325 9.363 1.00 98.62 180 LEU A N 1
ATOM 1371 C CA . LEU A 1 180 ? -7.565 -7.224 7.993 1.00 98.62 180 LEU A CA 1
ATOM 1372 C C . LEU A 1 180 ? -8.222 -8.531 7.543 1.00 98.62 180 LEU A C 1
ATOM 1374 O O . LEU A 1 180 ? -9.248 -8.496 6.868 1.00 98.62 180 LEU A O 1
ATOM 1378 N N . ALA A 1 181 ? -7.690 -9.689 7.941 1.00 98.69 181 ALA A N 1
ATOM 1379 C CA . ALA A 1 181 ? -8.319 -10.963 7.621 1.00 98.69 181 ALA A CA 1
ATOM 1380 C C . ALA A 1 181 ? -9.747 -11.063 8.178 1.00 98.69 181 ALA A C 1
ATOM 1382 O O . ALA A 1 181 ? -10.652 -11.456 7.444 1.00 98.69 181 ALA A O 1
ATOM 1383 N N . GLU A 1 182 ? -9.957 -10.672 9.436 1.00 98.50 182 GLU A N 1
ATOM 1384 C CA . GLU A 1 182 ? -11.284 -10.616 10.057 1.00 98.50 182 GLU A CA 1
ATOM 1385 C C . GLU A 1 182 ? -12.219 -9.669 9.290 1.00 98.50 182 GLU A C 1
ATOM 1387 O O . GLU A 1 182 ? -13.291 -10.091 8.854 1.00 98.50 182 GLU A O 1
ATOM 1392 N N . ALA A 1 183 ? -11.773 -8.442 9.001 1.00 97.94 183 ALA A N 1
ATOM 1393 C CA . ALA A 1 183 ? -12.563 -7.453 8.260 1.00 97.94 183 ALA A CA 1
ATOM 1394 C C . ALA A 1 183 ? -12.992 -7.937 6.859 1.00 97.94 183 ALA A C 1
ATOM 1396 O O . ALA A 1 183 ? -14.085 -7.619 6.377 1.00 97.94 183 ALA A O 1
ATOM 1397 N N . PHE A 1 184 ? -12.149 -8.717 6.177 1.00 98.44 184 PHE A N 1
ATOM 1398 C CA . PHE A 1 184 ? -12.503 -9.318 4.890 1.00 98.44 184 PHE A CA 1
ATOM 1399 C C . PHE A 1 184 ? -13.423 -10.535 5.035 1.00 98.44 184 PHE A C 1
ATOM 1401 O O . PHE A 1 184 ? -14.279 -10.741 4.173 1.00 98.44 184 PHE A O 1
ATOM 1408 N N . LEU A 1 185 ? -13.307 -11.313 6.111 1.00 98.62 185 LEU A N 1
ATOM 1409 C CA . LEU A 1 185 ? -14.193 -12.447 6.389 1.00 98.62 185 LEU A CA 1
ATOM 1410 C C . LEU A 1 185 ? -15.609 -12.012 6.779 1.00 98.62 185 LEU A C 1
ATOM 1412 O O . LEU A 1 185 ? -16.559 -12.709 6.430 1.00 98.62 185 LEU A O 1
ATOM 1416 N N . GLU A 1 186 ? -15.781 -10.833 7.383 1.00 97.25 186 GLU A N 1
ATOM 1417 C CA . GLU A 1 186 ? -17.109 -10.238 7.602 1.00 97.25 186 GLU A CA 1
ATOM 1418 C C . GLU A 1 186 ? -17.878 -10.028 6.286 1.00 97.25 186 GLU A C 1
ATOM 1420 O O . GLU A 1 186 ? -19.091 -10.229 6.221 1.00 97.25 186 GLU A O 1
ATOM 1425 N N . LYS A 1 187 ? -17.172 -9.646 5.213 1.00 96.38 187 LYS A N 1
ATOM 1426 C CA . LYS A 1 187 ? -17.749 -9.425 3.873 1.00 96.38 187 LYS A CA 1
ATOM 1427 C C . LYS A 1 187 ? -17.777 -10.694 3.024 1.00 96.38 187 LYS A C 1
ATOM 1429 O O . LYS A 1 187 ? -18.621 -10.825 2.138 1.00 96.38 187 LYS A O 1
ATOM 1434 N N . HIS A 1 188 ? -16.860 -11.623 3.288 1.00 97.75 188 HIS A N 1
ATOM 1435 C CA . HIS A 1 188 ? -16.687 -12.867 2.543 1.00 97.75 188 HIS A CA 1
ATOM 1436 C C . HIS A 1 188 ? -16.600 -14.078 3.487 1.00 97.75 188 HIS A C 1
ATOM 1438 O O . HIS A 1 188 ? -15.524 -14.668 3.635 1.00 97.75 188 HIS A O 1
ATOM 1444 N N . PRO A 1 189 ? -17.723 -14.488 4.107 1.00 97.88 189 PRO A N 1
ATOM 1445 C CA . PRO A 1 189 ? -17.734 -15.613 5.037 1.00 97.88 189 PRO A CA 1
ATOM 1446 C C . PRO A 1 189 ? -17.202 -16.898 4.391 1.00 97.88 189 PRO A C 1
ATOM 1448 O O . PRO A 1 189 ? -17.558 -17.224 3.257 1.00 97.88 189 PRO A O 1
ATOM 1451 N N . GLY A 1 190 ? -16.357 -17.643 5.109 1.00 98.31 190 GLY A N 1
ATOM 1452 C CA . GLY A 1 190 ? -15.778 -18.896 4.608 1.00 98.31 190 GLY A CA 1
ATOM 1453 C C . GLY A 1 190 ? -14.607 -18.735 3.636 1.00 98.31 190 GLY A C 1
ATOM 1454 O O . GLY A 1 190 ? -14.088 -19.741 3.149 1.00 98.31 190 GLY A O 1
ATOM 1455 N N . ALA A 1 191 ? -14.180 -17.507 3.325 1.00 98.62 191 ALA A N 1
ATOM 1456 C CA . ALA A 1 191 ? -13.081 -17.282 2.394 1.00 98.62 191 ALA A CA 1
ATOM 1457 C C . ALA A 1 191 ? -11.728 -17.776 2.938 1.00 98.62 191 ALA A C 1
ATOM 1459 O O . ALA A 1 191 ? -11.504 -17.930 4.143 1.00 98.62 191 ALA A O 1
ATOM 1460 N N . LYS A 1 192 ? -10.793 -18.013 2.015 1.00 98.81 192 LYS A N 1
ATOM 1461 C CA . LYS A 1 192 ? -9.404 -18.337 2.348 1.00 98.81 192 LYS A CA 1
ATOM 1462 C C . LYS A 1 192 ? -8.590 -17.067 2.539 1.00 98.81 192 LYS A C 1
ATOM 1464 O O . LYS A 1 192 ? -8.784 -16.090 1.810 1.00 98.81 192 LYS A O 1
ATOM 1469 N N . ILE A 1 193 ? -7.641 -17.137 3.463 1.00 98.81 193 ILE A N 1
ATOM 1470 C CA . ILE A 1 193 ? -6.715 -16.059 3.798 1.00 98.81 193 ILE A CA 1
ATOM 1471 C C . ILE A 1 193 ? -5.287 -16.575 3.665 1.00 98.81 193 ILE A C 1
ATOM 1473 O O . ILE A 1 193 ? -4.928 -17.557 4.315 1.00 98.81 193 ILE A O 1
ATOM 1477 N N . ILE A 1 194 ? -4.469 -15.929 2.833 1.00 98.75 194 ILE A N 1
ATOM 1478 C CA . ILE A 1 194 ? -3.057 -16.303 2.692 1.00 98.75 194 ILE A CA 1
ATOM 1479 C C . ILE A 1 194 ? -2.219 -15.605 3.765 1.00 98.75 194 ILE A C 1
ATOM 1481 O O . ILE A 1 194 ? -2.369 -14.406 3.986 1.00 98.75 194 ILE A O 1
ATOM 1485 N N . HIS A 1 195 ? -1.293 -16.327 4.389 1.00 98.56 195 HIS A N 1
ATOM 1486 C CA . HIS A 1 195 ? -0.310 -15.736 5.297 1.00 98.56 195 HIS A CA 1
ATOM 1487 C C . HIS A 1 195 ? 1.076 -16.356 5.123 1.00 98.56 195 HIS A C 1
ATOM 1489 O O . HIS A 1 195 ? 1.221 -17.473 4.618 1.00 98.56 195 HIS A O 1
ATOM 1495 N N . ASP A 1 196 ? 2.108 -15.625 5.535 1.00 97.62 196 ASP A N 1
ATOM 1496 C CA . ASP A 1 196 ? 3.487 -16.113 5.522 1.00 97.62 196 ASP A CA 1
ATOM 1497 C C . ASP A 1 196 ? 3.814 -16.989 6.761 1.00 97.62 196 ASP A C 1
ATOM 1499 O O . ASP A 1 196 ? 3.011 -17.051 7.698 1.00 97.62 196 ASP A O 1
ATOM 1503 N N . PRO A 1 197 ? 4.951 -17.715 6.782 1.00 97.50 197 PRO A N 1
ATOM 1504 C CA . PRO A 1 197 ? 5.269 -18.690 7.819 1.00 97.50 197 PRO A CA 1
ATOM 1505 C C . PRO A 1 197 ? 6.098 -18.110 8.983 1.00 97.50 197 PRO A C 1
ATOM 1507 O O . PRO A 1 197 ? 6.543 -18.876 9.835 1.00 97.50 197 PRO A O 1
ATOM 1510 N N . ARG A 1 198 ? 6.383 -16.797 9.015 1.00 98.00 198 ARG A N 1
ATOM 1511 C CA . ARG A 1 198 ? 7.283 -16.185 10.015 1.00 98.00 198 ARG A CA 1
ATOM 1512 C C . ARG A 1 198 ? 6.624 -16.069 11.386 1.00 98.00 198 ARG A C 1
ATOM 1514 O O . ARG A 1 198 ? 7.256 -16.386 12.388 1.00 98.00 198 ARG A O 1
ATOM 1521 N N . LEU A 1 199 ? 5.369 -15.622 11.418 1.00 97.19 199 LEU A N 1
ATOM 1522 C CA . LEU A 1 199 ? 4.534 -15.492 12.614 1.00 97.19 199 LEU A CA 1
ATOM 1523 C C . LEU A 1 199 ? 3.100 -15.883 12.238 1.00 97.19 199 LEU A C 1
ATOM 1525 O O . LEU A 1 199 ? 2.527 -15.270 11.341 1.00 97.19 199 LEU A O 1
ATOM 1529 N N . THR A 1 200 ? 2.535 -16.917 12.872 1.00 98.31 200 THR A N 1
ATOM 1530 C CA . THR A 1 200 ? 1.325 -17.576 12.334 1.00 98.31 200 THR A CA 1
ATOM 1531 C C . THR A 1 200 ? 0.165 -17.711 13.317 1.00 98.31 200 THR A C 1
ATOM 1533 O O . THR A 1 200 ? -0.978 -17.511 12.920 1.00 98.31 200 THR A O 1
ATOM 1536 N N . TRP A 1 201 ? 0.420 -18.011 14.595 1.00 98.56 201 TRP A N 1
ATOM 1537 C CA . TRP A 1 201 ? -0.629 -18.417 15.544 1.00 98.56 201 TRP A CA 1
ATOM 1538 C C . TRP A 1 201 ? -1.785 -17.423 15.707 1.00 98.56 201 TRP A C 1
ATOM 1540 O O . TRP A 1 201 ? -2.935 -17.844 15.778 1.00 98.56 201 TRP A O 1
ATOM 1550 N N . ASN A 1 202 ? -1.506 -16.118 15.747 1.00 98.75 202 ASN A N 1
ATOM 1551 C CA . ASN A 1 202 ? -2.537 -15.082 15.829 1.00 98.75 202 ASN A CA 1
ATOM 1552 C C . ASN A 1 202 ? -3.413 -15.103 14.575 1.00 98.75 202 ASN A C 1
ATOM 1554 O O . ASN A 1 202 ? -4.633 -15.165 14.676 1.00 98.75 202 ASN A O 1
ATOM 1558 N N . THR A 1 203 ? -2.788 -15.097 13.397 1.00 98.69 203 THR A N 1
ATOM 1559 C CA . THR A 1 203 ? -3.495 -15.124 12.115 1.00 98.69 203 THR A CA 1
ATOM 1560 C C . THR A 1 203 ? -4.337 -16.387 11.974 1.00 98.69 203 THR A C 1
ATOM 1562 O O . THR A 1 203 ? -5.512 -16.296 11.642 1.00 98.69 203 THR A O 1
ATOM 1565 N N . GLU A 1 204 ? -3.781 -17.560 12.279 1.00 98.75 204 GLU A N 1
ATOM 1566 C CA . GLU A 1 204 ? -4.510 -18.832 12.225 1.00 98.75 204 GLU A CA 1
ATOM 1567 C C . GLU A 1 204 ? -5.716 -18.840 13.175 1.00 98.75 204 GLU A C 1
ATOM 1569 O O . GLU A 1 204 ? -6.810 -19.249 12.775 1.00 98.75 204 GLU A O 1
ATOM 1574 N N . ALA A 1 205 ? -5.542 -18.348 14.406 1.00 98.75 205 ALA A N 1
ATOM 1575 C CA . ALA A 1 205 ? -6.608 -18.280 15.400 1.00 98.75 205 ALA A CA 1
ATOM 1576 C C . ALA A 1 205 ? -7.726 -17.313 14.987 1.00 98.75 205 ALA A C 1
ATOM 1578 O O . ALA A 1 205 ? -8.891 -17.706 14.996 1.00 98.75 205 ALA A O 1
ATOM 1579 N N . VAL A 1 206 ? -7.383 -16.084 14.583 1.00 98.75 206 VAL A N 1
ATOM 1580 C CA . VAL A 1 206 ? -8.354 -15.059 14.162 1.00 98.75 206 VAL A CA 1
ATOM 1581 C C . VAL A 1 206 ? -9.113 -15.507 12.916 1.00 98.75 206 VAL A C 1
ATOM 1583 O O . VAL A 1 206 ? -10.340 -15.478 12.904 1.00 98.75 206 VAL A O 1
ATOM 1586 N N . VAL A 1 207 ? -8.410 -16.006 11.895 1.00 98.81 207 VAL A N 1
ATOM 1587 C CA . VAL A 1 207 ? -9.041 -16.480 10.653 1.00 98.81 207 VAL A CA 1
ATOM 1588 C C . VAL A 1 207 ? -10.004 -17.631 10.931 1.00 98.81 207 VAL A C 1
ATOM 1590 O O . VAL A 1 207 ? -11.122 -17.625 10.423 1.00 98.81 207 VAL A O 1
ATOM 1593 N N . THR A 1 208 ? -9.599 -18.602 11.755 1.00 98.62 208 THR A N 1
ATOM 1594 C CA . THR A 1 208 ? -10.458 -19.742 12.108 1.00 98.62 208 THR A CA 1
ATOM 1595 C C . THR A 1 208 ? -11.675 -19.292 12.920 1.00 98.62 208 THR A C 1
ATOM 1597 O O . THR A 1 208 ? -12.788 -19.742 12.652 1.00 98.62 208 THR A O 1
ATOM 1600 N N . ALA A 1 209 ? -11.492 -18.385 13.886 1.00 98.62 209 ALA A N 1
ATOM 1601 C CA . ALA A 1 209 ? -12.578 -17.850 14.710 1.00 98.62 209 ALA A CA 1
ATOM 1602 C C . ALA A 1 209 ? -13.598 -17.042 13.890 1.00 98.62 209 ALA A C 1
ATOM 1604 O O . ALA A 1 209 ? -14.799 -17.168 14.122 1.00 98.62 209 ALA A O 1
ATOM 1605 N N . ALA A 1 210 ? -13.136 -16.293 12.887 1.00 98.50 210 ALA A N 1
ATOM 1606 C CA . ALA A 1 210 ? -13.973 -15.565 11.932 1.00 98.50 210 ALA A CA 1
ATOM 1607 C C . ALA A 1 210 ? -14.586 -16.467 10.833 1.00 98.50 210 ALA A C 1
ATOM 1609 O O . ALA A 1 210 ? -15.224 -15.979 9.901 1.00 98.50 210 ALA A O 1
ATOM 1610 N N . GLY A 1 211 ? -14.412 -17.793 10.921 1.00 98.38 211 GLY A N 1
ATOM 1611 C CA . GLY A 1 211 ? -15.008 -18.767 10.003 1.00 98.38 211 GLY A CA 1
ATOM 1612 C C . GLY A 1 211 ? -14.313 -18.877 8.643 1.00 98.38 211 GLY A C 1
ATOM 1613 O O . GLY A 1 211 ? -14.889 -19.444 7.716 1.00 98.38 211 GLY A O 1
ATOM 1614 N N . GLY A 1 212 ? -13.103 -18.336 8.502 1.00 98.62 212 GLY A N 1
ATOM 1615 C CA . GLY A 1 212 ? -12.267 -18.461 7.311 1.00 98.62 212 GLY A CA 1
ATOM 1616 C C . GLY A 1 212 ? -11.354 -19.687 7.332 1.00 98.62 212 GLY A C 1
ATOM 1617 O O . GLY A 1 212 ? -11.343 -20.482 8.269 1.00 98.62 212 GLY A O 1
ATOM 1618 N N . THR A 1 213 ? -10.548 -19.833 6.280 1.00 98.75 213 THR A N 1
ATOM 1619 C CA . THR A 1 213 ? -9.507 -20.873 6.189 1.00 98.75 213 THR A CA 1
ATOM 1620 C C . THR A 1 213 ? -8.125 -20.232 6.030 1.00 98.75 213 THR A C 1
ATOM 1622 O O . THR A 1 213 ? -7.862 -19.637 4.979 1.00 98.75 213 THR A O 1
ATOM 1625 N N . PRO A 1 214 ? -7.222 -20.341 7.023 1.00 98.62 214 PRO A N 1
ATOM 1626 C CA . PRO A 1 214 ? -5.862 -19.839 6.881 1.00 98.62 214 PRO A CA 1
ATOM 1627 C C . PRO A 1 214 ? -5.064 -20.770 5.963 1.00 98.62 214 PRO A C 1
ATOM 1629 O O . PRO A 1 214 ? -5.111 -21.994 6.089 1.00 98.62 214 PRO A O 1
ATOM 1632 N N . VAL A 1 215 ? -4.335 -20.194 5.012 1.00 98.62 215 VAL A N 1
ATOM 1633 C CA . VAL A 1 215 ? -3.495 -20.928 4.067 1.00 98.62 215 VAL A CA 1
ATOM 1634 C C . VAL A 1 215 ? -2.094 -20.343 4.088 1.00 98.62 215 VAL A C 1
ATOM 1636 O O . VAL A 1 215 ? -1.835 -19.249 3.587 1.00 98.62 215 VAL A O 1
ATOM 1639 N N . MET A 1 216 ? -1.163 -21.120 4.622 1.00 98.25 216 MET A N 1
ATOM 1640 C CA . MET A 1 216 ? 0.237 -20.736 4.658 1.00 98.25 216 MET A CA 1
ATOM 1641 C C . MET A 1 216 ? 0.850 -20.732 3.248 1.00 98.25 216 MET A C 1
ATOM 1643 O O . MET A 1 216 ? 0.578 -21.602 2.414 1.00 98.25 216 MET A O 1
ATOM 1647 N N . SER A 1 217 ? 1.713 -19.755 2.993 1.00 97.50 217 SER A N 1
ATOM 1648 C CA . SER A 1 217 ? 2.511 -19.614 1.778 1.00 97.50 217 SER A CA 1
ATOM 1649 C C . SER A 1 217 ? 3.943 -19.245 2.135 1.00 97.50 217 SER A C 1
ATOM 1651 O O . SER A 1 217 ? 4.215 -18.698 3.198 1.00 97.50 217 SER A O 1
ATOM 1653 N N . LYS A 1 218 ? 4.877 -19.496 1.219 1.00 95.06 218 LYS A N 1
ATOM 1654 C CA . LYS A 1 218 ? 6.229 -18.946 1.322 1.00 95.06 218 LYS A CA 1
ATOM 1655 C C . LYS A 1 218 ? 6.171 -17.410 1.299 1.00 95.06 218 LYS A C 1
ATOM 1657 O O . LYS A 1 218 ? 5.406 -16.846 0.520 1.00 95.06 218 LYS A O 1
ATOM 1662 N N . THR A 1 219 ? 7.003 -16.763 2.120 1.00 93.50 219 THR A N 1
ATOM 1663 C CA . THR A 1 219 ? 7.198 -15.302 2.128 1.00 93.50 219 THR A CA 1
ATOM 1664 C C . THR A 1 219 ? 7.674 -14.795 0.769 1.00 93.50 219 THR A C 1
ATOM 1666 O O . THR A 1 219 ? 8.521 -15.423 0.124 1.00 93.50 219 THR A O 1
ATOM 1669 N N . GLY A 1 220 ? 7.185 -13.624 0.380 1.00 89.88 220 GLY A N 1
ATOM 1670 C CA . GLY A 1 220 ? 7.559 -12.902 -0.823 1.00 89.88 220 GLY A CA 1
ATOM 1671 C C . GLY A 1 220 ? 6.362 -12.684 -1.739 1.00 89.88 220 GLY A C 1
ATOM 1672 O O . GLY A 1 220 ? 5.637 -13.625 -2.073 1.00 89.88 220 GLY A O 1
ATOM 1673 N N . HIS A 1 221 ? 6.222 -11.448 -2.218 1.00 89.50 221 HIS A N 1
ATOM 1674 C CA . HIS A 1 221 ? 5.089 -10.992 -3.022 1.00 89.50 221 HIS A CA 1
ATOM 1675 C C . HIS A 1 221 ? 4.723 -11.923 -4.191 1.00 89.50 221 HIS A C 1
ATOM 1677 O O . HIS A 1 221 ? 3.548 -12.174 -4.432 1.00 89.50 221 HIS A O 1
ATOM 1683 N N . ALA A 1 222 ? 5.700 -12.503 -4.896 1.00 90.69 222 ALA A N 1
ATOM 1684 C CA . ALA A 1 222 ? 5.432 -13.426 -5.997 1.00 90.69 222 ALA A CA 1
ATOM 1685 C C . ALA A 1 222 ? 4.686 -14.689 -5.539 1.00 90.69 222 ALA A C 1
ATOM 1687 O O . ALA A 1 222 ? 3.657 -15.038 -6.119 1.00 90.69 222 ALA A O 1
ATOM 1688 N N .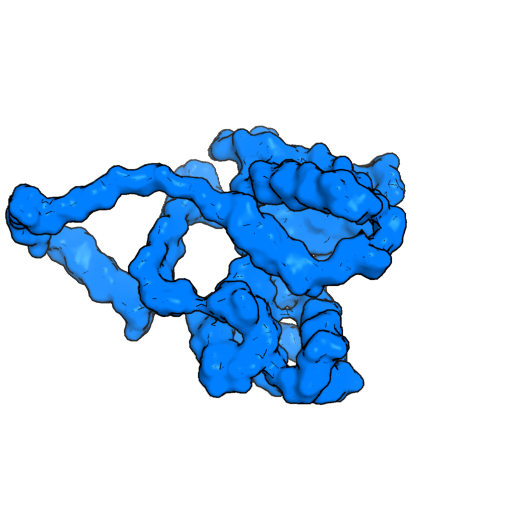 PHE A 1 223 ? 5.157 -15.317 -4.457 1.00 93.50 223 PHE A N 1
ATOM 1689 C CA . PHE A 1 223 ? 4.568 -16.538 -3.909 1.00 93.50 223 PHE A CA 1
ATOM 1690 C C . PHE A 1 223 ? 3.188 -16.273 -3.308 1.00 93.50 223 PHE A C 1
ATOM 1692 O O . PHE A 1 223 ? 2.265 -17.045 -3.554 1.00 93.50 223 PHE A O 1
ATOM 1699 N N . ILE A 1 224 ? 3.016 -15.161 -2.584 1.00 96.75 224 ILE A N 1
ATOM 1700 C CA . ILE A 1 224 ? 1.714 -14.778 -2.020 1.00 96.75 224 ILE A CA 1
ATOM 1701 C C . ILE A 1 224 ? 0.695 -14.535 -3.137 1.00 96.75 224 ILE A C 1
ATOM 1703 O O . ILE A 1 224 ? -0.371 -15.148 -3.137 1.00 96.75 224 ILE A O 1
ATOM 1707 N N . LYS A 1 225 ? 1.032 -13.713 -4.140 1.00 95.75 225 LYS A N 1
ATOM 1708 C CA . LYS A 1 225 ? 0.130 -13.390 -5.260 1.00 95.75 225 LYS A CA 1
ATOM 1709 C C . LYS A 1 225 ? -0.202 -14.604 -6.131 1.00 95.75 225 LYS A C 1
ATOM 1711 O O . LYS A 1 225 ? -1.289 -14.664 -6.713 1.00 95.75 225 LYS A O 1
ATOM 1716 N N . GLU A 1 226 ? 0.721 -15.550 -6.276 1.00 94.06 226 GLU A N 1
ATOM 1717 C CA . GLU A 1 226 ? 0.464 -16.825 -6.948 1.00 94.06 226 GLU A CA 1
ATOM 1718 C C . GLU A 1 226 ? -0.473 -17.699 -6.112 1.00 94.06 226 GLU A C 1
ATOM 1720 O O . GLU A 1 226 ? -1.501 -18.155 -6.617 1.00 94.06 226 GLU A O 1
ATOM 1725 N N . ARG A 1 227 ? -0.173 -17.866 -4.818 1.00 97.19 227 ARG A N 1
ATOM 1726 C CA . ARG A 1 227 ? -0.973 -18.682 -3.902 1.00 97.19 227 ARG A CA 1
ATOM 1727 C C . ARG A 1 227 ? -2.395 -18.155 -3.761 1.00 97.19 227 ARG A C 1
ATOM 1729 O O . ARG A 1 227 ? -3.325 -18.952 -3.818 1.00 97.19 227 ARG A O 1
ATOM 1736 N N . MET A 1 228 ? -2.580 -16.839 -3.658 1.00 98.38 228 MET A N 1
ATOM 1737 C CA . MET A 1 228 ? -3.914 -16.241 -3.605 1.00 98.38 228 MET A CA 1
ATOM 1738 C C . MET A 1 228 ? -4.733 -16.561 -4.854 1.00 98.38 228 MET A C 1
ATOM 1740 O O . MET A 1 228 ? -5.907 -16.888 -4.733 1.00 98.38 228 MET A O 1
ATOM 1744 N N . ARG A 1 229 ? -4.127 -16.511 -6.048 1.00 97.62 229 ARG A N 1
ATOM 1745 C CA . ARG A 1 229 ? -4.823 -16.847 -7.300 1.00 97.62 229 ARG A CA 1
ATOM 1746 C C . ARG A 1 229 ? -5.173 -18.328 -7.396 1.00 97.62 229 ARG A C 1
ATOM 1748 O O . ARG A 1 229 ? -6.246 -18.654 -7.885 1.00 97.62 229 ARG A O 1
ATOM 1755 N N . LEU A 1 230 ? -4.278 -19.212 -6.956 1.00 97.56 230 LEU A N 1
ATOM 1756 C CA . LEU A 1 230 ? -4.527 -20.658 -6.939 1.00 97.56 230 LEU A CA 1
ATOM 1757 C C . LEU A 1 230 ? -5.672 -21.031 -5.994 1.00 97.56 230 LEU A C 1
ATOM 1759 O O . LEU A 1 230 ? -6.445 -21.939 -6.282 1.00 97.56 230 LEU A O 1
ATOM 1763 N N . GLU A 1 231 ? -5.764 -20.335 -4.867 1.00 98.31 231 GLU A N 1
ATOM 1764 C CA . GLU A 1 231 ? -6.732 -20.630 -3.814 1.00 98.31 231 GLU A CA 1
ATOM 1765 C C . GLU A 1 231 ? -8.030 -19.822 -3.925 1.00 98.31 231 GLU A C 1
ATOM 1767 O O . GLU A 1 231 ? -8.984 -20.124 -3.207 1.00 98.31 231 GLU A O 1
ATOM 1772 N N . ASP A 1 232 ? -8.060 -18.830 -4.818 1.00 98.25 232 ASP A N 1
ATOM 1773 C CA . ASP A 1 232 ? -9.046 -17.746 -4.872 1.00 98.25 232 ASP A CA 1
ATOM 1774 C C . ASP A 1 232 ? -9.245 -17.049 -3.512 1.00 98.25 232 ASP A C 1
ATOM 1776 O O . ASP A 1 232 ? -10.355 -16.774 -3.055 1.00 98.25 232 ASP A O 1
ATOM 1780 N N . ALA A 1 233 ? -8.131 -16.804 -2.820 1.00 98.62 233 ALA A N 1
ATOM 1781 C CA . ALA A 1 233 ? -8.131 -16.169 -1.510 1.00 98.62 233 ALA A CA 1
ATOM 1782 C C . ALA A 1 233 ? -8.502 -14.689 -1.625 1.00 98.62 233 ALA A C 1
ATOM 1784 O O . ALA A 1 233 ? -7.961 -13.978 -2.473 1.00 98.62 233 ALA A O 1
ATOM 1785 N N . VAL A 1 234 ? -9.390 -14.225 -0.744 1.00 98.62 234 VAL A N 1
ATOM 1786 C CA . VAL A 1 234 ? -9.894 -12.844 -0.773 1.00 98.62 234 VAL A CA 1
ATOM 1787 C C . VAL A 1 234 ? -8.838 -11.836 -0.309 1.00 98.62 234 VAL A C 1
ATOM 1789 O O . VAL A 1 234 ? -8.755 -10.727 -0.837 1.00 98.62 234 VAL A O 1
ATOM 1792 N N . TYR A 1 235 ? -7.998 -12.259 0.635 1.00 98.81 235 TYR A N 1
ATOM 1793 C CA . TYR A 1 235 ? -6.961 -11.454 1.261 1.00 98.81 235 TYR A CA 1
ATOM 1794 C C . TYR A 1 235 ? -5.701 -12.294 1.493 1.00 98.81 235 TYR A C 1
ATOM 1796 O O . TYR A 1 235 ? -5.767 -13.502 1.748 1.00 98.81 235 TYR A O 1
ATOM 1804 N N . GLY A 1 236 ? -4.546 -11.649 1.382 1.00 98.62 236 GLY A N 1
ATOM 1805 C CA . GLY A 1 236 ? -3.259 -12.190 1.782 1.00 98.62 236 GLY A CA 1
ATOM 1806 C C . GLY A 1 236 ? -2.486 -11.151 2.580 1.00 98.62 236 GLY A C 1
ATOM 1807 O O . GLY A 1 236 ? -2.531 -9.971 2.250 1.00 98.62 236 GLY A O 1
ATOM 1808 N N . GLY A 1 237 ? -1.759 -11.569 3.609 1.00 98.12 237 GLY A N 1
ATOM 1809 C CA . GLY A 1 237 ? -0.988 -10.651 4.440 1.00 98.12 237 GLY A CA 1
ATOM 1810 C C . GLY A 1 237 ? 0.386 -11.193 4.793 1.00 98.12 237 GLY A C 1
ATOM 1811 O O . GLY A 1 237 ? 0.560 -12.379 5.074 1.00 98.12 237 GLY A O 1
ATOM 1812 N N . GLU A 1 238 ? 1.364 -10.299 4.802 1.00 97.88 238 GLU A N 1
ATOM 1813 C CA . GLU A 1 238 ? 2.710 -10.559 5.294 1.00 97.88 238 GLU A CA 1
ATOM 1814 C C . GLU A 1 238 ? 2.996 -9.658 6.494 1.00 97.88 238 GLU A C 1
ATOM 1816 O O . GLU A 1 238 ? 2.663 -8.473 6.474 1.00 97.88 238 GLU A O 1
ATOM 1821 N N . MET A 1 239 ? 3.685 -10.179 7.516 1.00 93.88 239 MET A N 1
ATOM 1822 C CA . MET A 1 239 ? 4.000 -9.390 8.723 1.00 93.88 239 MET A CA 1
ATOM 1823 C C . MET A 1 239 ? 4.842 -8.134 8.429 1.00 93.88 239 MET A C 1
ATOM 1825 O O . MET A 1 239 ? 4.870 -7.198 9.217 1.00 93.88 239 MET A O 1
ATOM 1829 N N . SER A 1 240 ? 5.514 -8.098 7.275 1.00 93.19 240 SER A N 1
ATOM 1830 C CA . SER A 1 240 ? 6.308 -6.975 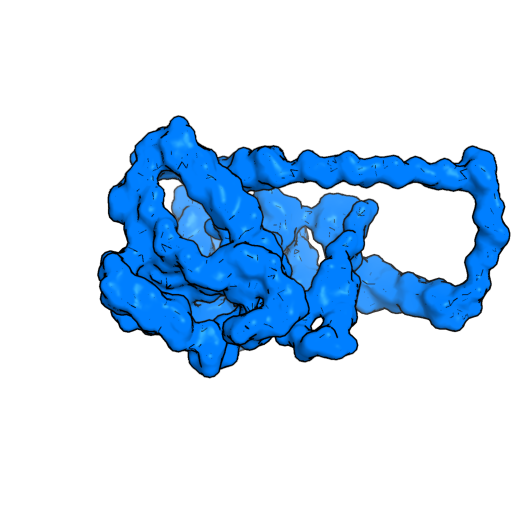6.770 1.00 93.19 240 SER A CA 1
ATOM 1831 C C . SER A 1 240 ? 5.467 -5.885 6.087 1.00 93.19 240 SER A C 1
ATOM 1833 O O . SER A 1 240 ? 5.944 -5.273 5.131 1.00 93.19 240 SER A O 1
ATOM 1835 N N . ALA A 1 241 ? 4.229 -5.674 6.546 1.00 95.94 241 ALA A N 1
ATOM 1836 C CA . ALA A 1 241 ? 3.300 -4.633 6.092 1.00 95.94 241 ALA A CA 1
ATOM 1837 C C . ALA A 1 241 ? 2.899 -4.688 4.604 1.00 95.94 241 ALA A C 1
ATOM 1839 O O . ALA A 1 241 ? 2.566 -3.662 4.021 1.00 95.94 241 ALA A O 1
ATOM 1840 N N . HIS A 1 242 ? 2.927 -5.875 3.982 1.00 97.62 242 HIS A N 1
ATOM 1841 C CA . HIS A 1 242 ? 2.346 -6.060 2.647 1.00 97.62 242 HIS A CA 1
ATOM 1842 C C . HIS A 1 242 ? 0.981 -6.734 2.780 1.00 97.62 242 HIS A C 1
ATOM 1844 O O . HIS A 1 242 ? 0.858 -7.811 3.377 1.00 97.62 242 HIS A O 1
ATOM 1850 N N . HIS A 1 243 ? -0.038 -6.103 2.206 1.00 98.69 243 HIS A N 1
ATOM 1851 C CA . HIS A 1 243 ? -1.434 -6.510 2.314 1.00 98.69 243 HIS A CA 1
ATOM 1852 C C . HIS A 1 243 ? -2.041 -6.589 0.920 1.00 98.69 243 HIS A C 1
ATOM 1854 O O . HIS A 1 243 ? -2.074 -5.594 0.208 1.00 98.69 243 HIS A O 1
ATOM 1860 N N . TYR A 1 244 ? -2.470 -7.786 0.525 1.00 98.69 244 TYR A N 1
ATOM 1861 C CA . TYR A 1 244 ? -2.869 -8.143 -0.831 1.00 98.69 244 TYR A CA 1
ATOM 1862 C C . TYR A 1 244 ? -4.368 -8.405 -0.907 1.00 98.69 244 TYR A C 1
ATOM 1864 O O . TYR A 1 244 ? -4.922 -9.118 -0.068 1.00 98.69 244 TYR A O 1
ATOM 1872 N N . PHE A 1 245 ? -5.015 -7.918 -1.964 1.00 98.75 245 PHE A N 1
ATOM 1873 C CA . PHE A 1 245 ? -6.470 -7.974 -2.095 1.00 98.75 245 PHE A CA 1
ATOM 1874 C C . PHE A 1 245 ? -6.870 -8.585 -3.433 1.00 98.75 245 PHE A C 1
ATOM 1876 O O . PHE A 1 245 ? -6.434 -8.119 -4.489 1.00 98.75 245 PHE A O 1
ATOM 1883 N N . ARG A 1 246 ? -7.722 -9.619 -3.410 1.00 98.50 246 ARG A N 1
ATOM 1884 C CA . ARG A 1 246 ? -8.201 -10.305 -4.626 1.00 98.50 246 ARG A CA 1
ATOM 1885 C C . ARG A 1 246 ? -8.742 -9.318 -5.651 1.00 98.50 246 ARG A C 1
ATOM 1887 O O . ARG A 1 246 ? -8.309 -9.312 -6.803 1.00 98.50 246 ARG A O 1
ATOM 1894 N N . ASP A 1 247 ? -9.644 -8.459 -5.191 1.00 97.94 247 ASP A N 1
ATOM 1895 C CA . ASP A 1 247 ? -10.397 -7.551 -6.052 1.00 97.94 247 ASP A CA 1
ATOM 1896 C C . ASP A 1 247 ? -9.550 -6.341 -6.506 1.00 97.94 247 ASP A C 1
ATOM 1898 O O . ASP A 1 247 ? -9.931 -5.651 -7.448 1.00 97.94 247 ASP A O 1
ATOM 1902 N N . PHE A 1 248 ? -8.330 -6.193 -5.965 1.00 98.19 248 PHE A N 1
ATOM 1903 C CA . PHE A 1 248 ? -7.281 -5.287 -6.444 1.00 98.19 248 PHE A CA 1
ATOM 1904 C C . PHE A 1 248 ? -6.267 -6.029 -7.332 1.00 98.19 248 PHE A C 1
ATOM 1906 O O . PHE A 1 248 ? -5.053 -5.893 -7.199 1.00 98.19 248 PHE A O 1
ATOM 1913 N N . ALA A 1 249 ? -6.764 -6.889 -8.226 1.00 97.62 249 ALA A N 1
ATOM 1914 C CA . ALA A 1 249 ? -5.961 -7.740 -9.110 1.00 97.62 249 ALA A CA 1
ATOM 1915 C C . ALA A 1 249 ? -4.958 -8.663 -8.380 1.00 97.62 249 ALA A C 1
ATOM 1917 O O . ALA A 1 249 ? -3.916 -9.022 -8.943 1.00 97.62 249 ALA A O 1
ATOM 1918 N N . TYR A 1 250 ? -5.283 -9.086 -7.153 1.00 98.25 250 TYR A N 1
ATOM 1919 C CA . TYR A 1 250 ? -4.383 -9.809 -6.247 1.00 98.25 250 TYR A CA 1
ATOM 1920 C C . TYR A 1 250 ? -3.088 -9.035 -5.954 1.00 98.25 250 TYR A C 1
ATOM 1922 O O . TYR A 1 250 ? -2.051 -9.647 -5.705 1.00 98.25 250 TYR A O 1
ATOM 1930 N N . CYS A 1 251 ? -3.100 -7.708 -6.062 1.00 97.75 251 CYS A N 1
ATOM 1931 C CA . CYS A 1 251 ? -1.967 -6.861 -5.723 1.00 97.75 251 CYS A CA 1
ATOM 1932 C C . CYS A 1 251 ? -2.063 -6.346 -4.293 1.00 97.75 251 CYS A C 1
ATOM 1934 O O . CYS A 1 251 ? -3.112 -6.384 -3.652 1.00 97.75 251 CYS A O 1
ATOM 1936 N N . ASP A 1 252 ? -0.911 -5.900 -3.826 1.00 97.75 252 ASP A N 1
ATOM 1937 C CA . ASP A 1 252 ? -0.701 -5.181 -2.591 1.00 97.75 252 ASP A CA 1
ATOM 1938 C C . ASP A 1 252 ? -1.165 -3.729 -2.698 1.00 97.75 252 ASP A C 1
ATOM 1940 O O . ASP A 1 252 ? -1.083 -3.115 -3.765 1.00 97.75 252 ASP A O 1
ATOM 1944 N N . SER A 1 253 ? -1.661 -3.186 -1.590 1.00 98.44 253 SER A N 1
ATOM 1945 C CA . SER A 1 253 ? -1.938 -1.761 -1.447 1.00 98.44 253 SER A CA 1
ATOM 1946 C C . SER A 1 253 ? -1.718 -1.318 -0.007 1.00 98.44 253 SER A C 1
ATOM 1948 O O . SER A 1 253 ? -2.227 -1.958 0.906 1.00 98.44 253 SER A O 1
ATOM 1950 N N . GLY A 1 254 ? -1.041 -0.184 0.192 1.00 98.12 254 GLY A N 1
ATOM 1951 C CA . GLY A 1 254 ? -1.023 0.491 1.490 1.00 98.12 254 GLY A CA 1
ATOM 1952 C C . GLY A 1 254 ? -2.301 1.292 1.783 1.00 98.12 254 GLY A C 1
ATOM 1953 O O . GLY A 1 254 ? -2.465 1.781 2.895 1.00 98.12 254 GLY A O 1
ATOM 1954 N N . MET A 1 255 ? -3.192 1.474 0.800 1.00 98.31 255 MET A N 1
ATOM 1955 C CA . MET A 1 255 ? -4.338 2.397 0.891 1.00 98.31 255 MET A CA 1
ATOM 1956 C C . MET A 1 255 ? -5.678 1.721 1.214 1.00 98.31 255 MET A C 1
ATOM 1958 O O . MET A 1 255 ? -6.629 2.424 1.555 1.00 98.31 255 MET A O 1
ATOM 1962 N N . ILE A 1 256 ? -5.773 0.401 1.035 1.00 96.62 256 ILE A N 1
ATOM 1963 C CA . ILE A 1 256 ? -6.967 -0.415 1.323 1.00 96.62 256 ILE A CA 1
ATOM 1964 C C . ILE A 1 256 ? -6.847 -0.961 2.742 1.00 96.62 256 ILE A C 1
ATOM 1966 O O . ILE A 1 256 ? -7.848 -0.855 3.484 1.00 96.62 256 ILE A O 1
#

pLDDT: mean 96.87, std 2.29, range [87.44, 98.94]

Radius of gyration: 19.73 Å; chains: 1; bounding box: 46×38×62 Å

InterPro domains:
  IPR005841 Alpha-D-phosphohexomutase superfamily [PR00509] (1-15)
  IPR005841 Alpha-D-phosphohexomutase superfamily [PR00509] (80-99)
  IPR005841 Alpha-D-phosphohexomutase superfamily [PR00509] (119-132)
  IPR005841 Alpha-D-phosphohexomutase superfamily [PR00509] (148-163)
  IPR005844 Alpha-D-phosphohexomutase, alpha/beta/alpha domain I [PF02878] (1-41)
  IPR005845 Alpha-D-phosphohexomutase, alpha/beta/alpha domain II [PF02879] (63-168)
  IPR005846 Alpha-D-phosphohexomutase, alpha/beta/alpha domain III [PF02880] (173-256)
  IPR016055 Alpha-D-phosphohexomutase, alpha/beta/alpha I/II/III [SSF53738] (1-86)
  IPR016055 Alpha-D-phosphohexomutase, alpha/beta/alpha I/II/III [SSF53738] (63-171)
  IPR016055 Alpha-D-phosphohexomutase, alpha/beta/alpha I/II/III [SSF53738] (173-256)
  IPR016066 Alpha-D-phosphohexomutase, conserved site [PS00710] (2-11)